Protein AF-A0A6N7ZWJ4-F1 (afdb_monomer)

Nearest PDB structures (foldseek):
  5n9x-assembly1_A  TM=3.462E-01  e=7.593E+00  Streptomyces sp.
  5fuj-assembly1_A  TM=1.464E-01  e=3.634E+00  Marasmius rotula
  8rnk-assembly1_A  TM=1.721E-01  e=7.174E+00  Marasmius wettsteinii

Sequence (258 aa):
MIEGYEGKVRSWLGDGFSIKSVDGAVLVASQPLGFSALAETGTSEEVAQAGAAALRAAGIDAPVSGFVVRDAGGVDMMFAALARTAASKMPLSPETIAKAMSAGEKRDNMRPGRKAVPQTTLTMIEACVTGAVGTEGAMLSGLRIPPHDLVSPTFFLPAILISAGNSWAMPVAASGGRGGFLTRLKKDPEAILGYRVTDIEAAAPLLLFVPIANALRNSFYHGECVLDPMVETFAWFLGANGLDEEEIDELDVRVSTS

Radius of gyration: 21.66 Å; Cα contacts (8 Å, |Δi|>4): 417; chains: 1; bounding box: 47×36×66 Å

pLDDT: mean 75.9, std 16.71, range [27.59, 96.12]

Secondary structure (DSSP, 8-state):
--HHHHHHHHHHH-TT-EEEEETTEEEEEETTTEEEEEESSS-HHHHHHHHHHHHHHTT----EEEEE--SHHHHHHHHHHHHHHHTTSPPPPHHHHHHHHHHHHHHHHTS-----S-HHHHHHHHHHHHHHH-TT-EEETTEEE-HHHHT-TTTTHHHHHHHHHHT---GGGGTT---SEEEEEEE-TTSTTSEEEEEEEESSTHHHHHHHHHHHHHTEETTEEB-HHHHHHHHHHHHHTT-SSS---EEEEEE---

Mean predicted aligned error: 16.28 Å

Structure (mmCIF, N/CA/C/O backbone):
data_AF-A0A6N7ZWJ4-F1
#
_entry.id   AF-A0A6N7ZWJ4-F1
#
loop_
_atom_site.group_PDB
_atom_site.id
_atom_site.type_symbol
_atom_site.label_atom_id
_atom_site.label_alt_id
_atom_site.label_comp_id
_atom_site.label_asym_id
_atom_site.label_entity_id
_atom_site.label_seq_id
_atom_site.pdbx_PDB_ins_code
_atom_site.Cartn_x
_atom_site.Cartn_y
_atom_site.Cartn_z
_atom_site.occupancy
_atom_site.B_iso_or_equiv
_atom_site.auth_seq_id
_atom_site.auth_comp_id
_atom_site.auth_asym_id
_atom_site.auth_atom_id
_atom_site.pdbx_PDB_model_num
ATOM 1 N N . MET A 1 1 ? -1.651 -2.171 10.805 1.00 47.22 1 MET A N 1
ATOM 2 C CA . MET A 1 1 ? -0.813 -2.193 12.034 1.00 47.22 1 MET A CA 1
ATOM 3 C C . MET A 1 1 ? -1.594 -2.336 13.355 1.00 47.22 1 MET A C 1
ATOM 5 O O . MET A 1 1 ? -0.954 -2.383 14.392 1.00 47.22 1 MET A O 1
ATOM 9 N N . ILE A 1 2 ? -2.934 -2.433 13.368 1.00 50.12 2 ILE A N 1
ATOM 10 C CA . ILE A 1 2 ? -3.712 -2.513 14.629 1.00 50.12 2 ILE A CA 1
ATOM 11 C C . ILE A 1 2 ? -4.136 -3.957 14.957 1.00 50.12 2 ILE A C 1
ATOM 13 O O . ILE A 1 2 ? -4.188 -4.312 16.130 1.00 50.12 2 ILE A O 1
ATOM 17 N N . GLU A 1 3 ? -4.327 -4.820 13.951 1.00 48.53 3 GLU A N 1
ATOM 18 C CA . GLU A 1 3 ? -4.802 -6.202 14.156 1.00 48.53 3 GLU A CA 1
ATOM 19 C C . GLU A 1 3 ? -3.837 -7.076 14.980 1.00 48.53 3 GLU A C 1
ATOM 21 O O . GLU A 1 3 ? -4.285 -7.843 15.827 1.00 48.53 3 GLU A O 1
ATOM 26 N N . GLY A 1 4 ? -2.517 -6.880 14.872 1.00 62.62 4 GLY A N 1
ATOM 27 C CA . GLY A 1 4 ? -1.550 -7.532 15.772 1.00 62.62 4 GLY A CA 1
ATOM 28 C C . GLY A 1 4 ? -1.454 -6.882 17.160 1.00 62.62 4 GLY A C 1
ATOM 29 O O . GLY A 1 4 ? -1.100 -7.533 18.144 1.00 62.62 4 GLY A O 1
ATOM 30 N N . TYR A 1 5 ? -1.786 -5.594 17.265 1.00 73.94 5 TYR A N 1
ATOM 31 C CA . TYR A 1 5 ? -1.722 -4.861 18.528 1.00 73.94 5 TYR A CA 1
ATOM 32 C C . TYR A 1 5 ? -2.898 -5.203 19.444 1.00 73.94 5 TYR A C 1
ATOM 34 O O . TYR A 1 5 ? -2.710 -5.316 20.651 1.00 73.94 5 TYR A O 1
ATOM 42 N N . GLU A 1 6 ? -4.083 -5.469 18.889 1.00 79.00 6 GLU A N 1
ATOM 43 C CA . GLU A 1 6 ? -5.222 -5.978 19.659 1.00 79.00 6 GLU A CA 1
ATOM 44 C C . GLU A 1 6 ? -4.884 -7.297 20.374 1.00 79.00 6 GLU A C 1
ATOM 46 O O . GLU A 1 6 ? -5.161 -7.436 21.568 1.00 79.00 6 GLU A O 1
ATOM 51 N N . GLY A 1 7 ? -4.223 -8.233 19.682 1.00 78.94 7 GLY A N 1
ATOM 52 C CA . GLY A 1 7 ? -3.768 -9.499 20.267 1.00 78.94 7 GLY A CA 1
ATOM 53 C C . GLY A 1 7 ? -2.754 -9.300 21.398 1.00 78.94 7 GLY A C 1
ATOM 54 O O . GLY A 1 7 ? -2.902 -9.883 22.474 1.00 78.94 7 GLY A O 1
ATOM 55 N N . LYS A 1 8 ? -1.771 -8.408 21.204 1.00 79.81 8 LYS A N 1
ATOM 56 C CA . LYS A 1 8 ? -0.801 -8.040 22.252 1.00 79.81 8 LYS A CA 1
ATOM 57 C C . LYS A 1 8 ? -1.494 -7.423 23.467 1.00 79.81 8 LYS A C 1
ATOM 59 O O . LYS A 1 8 ? -1.281 -7.881 24.586 1.00 79.81 8 LYS A O 1
ATOM 64 N N . VAL A 1 9 ? -2.366 -6.438 23.252 1.00 79.75 9 VAL A N 1
ATOM 65 C CA . VAL A 1 9 ? -3.129 -5.769 24.316 1.00 79.75 9 VAL A CA 1
ATOM 66 C C . VAL A 1 9 ? -3.996 -6.776 25.074 1.00 79.75 9 VAL A C 1
ATOM 68 O O . VAL A 1 9 ? -4.033 -6.743 26.302 1.00 79.75 9 VAL A O 1
ATOM 71 N N . ARG A 1 10 ? -4.627 -7.727 24.376 1.00 83.25 10 ARG A N 1
ATOM 72 C CA . ARG A 1 10 ? -5.388 -8.817 25.000 1.00 83.25 10 ARG A CA 1
ATOM 73 C C . ARG A 1 10 ? -4.510 -9.717 25.868 1.00 83.25 10 ARG A C 1
ATOM 75 O O . ARG A 1 10 ? -4.909 -10.040 26.982 1.00 83.25 10 ARG A O 1
ATOM 82 N N . SER A 1 11 ? -3.307 -10.059 25.402 1.00 80.50 11 SER A N 1
ATOM 83 C CA . SER A 1 11 ? -2.343 -10.846 26.187 1.00 80.50 11 SER A CA 1
ATOM 84 C C . SER A 1 11 ? -1.858 -10.122 27.449 1.00 80.50 11 SER A C 1
ATOM 86 O O . SER A 1 11 ? -1.562 -10.772 28.447 1.00 80.50 11 SER A O 1
ATOM 88 N N . TRP A 1 12 ? -1.808 -8.785 27.428 1.00 80.69 12 TRP A N 1
ATOM 89 C CA . TRP A 1 12 ? -1.377 -7.977 28.572 1.00 80.69 12 TRP A CA 1
ATOM 90 C C . TRP A 1 12 ? -2.489 -7.731 29.591 1.00 80.69 12 TRP A C 1
ATOM 92 O O . TRP A 1 12 ? -2.225 -7.725 30.789 1.00 80.69 12 TRP A O 1
ATOM 102 N N . LEU A 1 13 ? -3.720 -7.499 29.129 1.00 77.62 13 LEU A N 1
ATOM 103 C CA . LEU A 1 13 ? -4.845 -7.140 29.997 1.00 77.62 13 LEU A CA 1
ATOM 104 C C . LEU A 1 13 ? -5.516 -8.353 30.653 1.00 77.62 13 LEU A C 1
ATOM 106 O O . LEU A 1 13 ? -6.076 -8.214 31.739 1.00 77.62 13 LEU A O 1
ATOM 110 N N . GLY A 1 14 ? -5.459 -9.523 30.011 1.00 75.44 14 GLY A N 1
ATOM 111 C CA . GLY A 1 14 ? -6.121 -10.733 30.493 1.00 75.44 14 GLY A CA 1
ATOM 112 C C . GLY A 1 14 ? -7.653 -10.658 30.447 1.00 75.44 14 GLY A C 1
ATOM 113 O O . GLY A 1 14 ? -8.248 -9.833 29.747 1.00 75.44 14 GLY A O 1
ATOM 114 N N . ASP A 1 15 ? -8.300 -11.557 31.189 1.00 75.00 15 ASP A N 1
ATOM 115 C CA . ASP A 1 15 ? -9.758 -11.684 31.217 1.00 75.00 15 ASP A CA 1
ATOM 116 C C . ASP A 1 15 ? -10.437 -10.506 31.942 1.00 75.00 15 ASP A C 1
ATOM 118 O O . ASP A 1 15 ? -9.916 -9.948 32.907 1.00 75.00 15 ASP A O 1
ATOM 122 N N . GLY A 1 16 ? -11.644 -10.135 31.497 1.00 74.62 16 GLY A N 1
ATOM 123 C CA . GLY A 1 16 ? -12.439 -9.047 32.094 1.00 74.62 16 GLY A CA 1
ATOM 124 C C . GLY A 1 16 ? -12.380 -7.709 31.347 1.00 74.62 16 GLY A C 1
ATOM 125 O O . GLY A 1 16 ? -13.064 -6.758 31.737 1.00 74.62 16 GLY A O 1
ATOM 126 N N . PHE A 1 17 ? -11.628 -7.645 30.245 1.00 82.00 17 PHE A N 1
ATOM 127 C CA . PHE A 1 17 ? -11.581 -6.499 29.337 1.00 82.00 17 PHE A CA 1
ATOM 128 C C . PHE A 1 17 ? -12.259 -6.823 28.013 1.00 82.00 17 PHE A C 1
ATOM 130 O O . PHE A 1 17 ? -12.078 -7.887 27.428 1.00 82.00 17 PHE A O 1
ATOM 137 N N . SER A 1 18 ? -13.043 -5.870 27.526 1.00 83.12 18 SER A N 1
ATOM 138 C CA . SER A 1 18 ? -13.561 -5.875 26.164 1.00 83.12 18 SER A CA 1
ATOM 139 C C . SER A 1 18 ? -12.642 -5.001 25.319 1.00 83.12 18 SER A C 1
ATOM 141 O O . SER A 1 18 ? -12.471 -3.824 25.619 1.00 83.12 18 SER A O 1
ATOM 143 N N . ILE A 1 19 ? -12.016 -5.584 24.301 1.00 84.75 19 ILE A N 1
ATOM 144 C CA . ILE A 1 19 ? -10.958 -4.947 23.508 1.00 84.75 19 ILE A CA 1
ATOM 145 C C . ILE A 1 19 ? -11.384 -4.956 22.040 1.00 84.75 19 ILE A C 1
ATOM 147 O O . ILE A 1 19 ? -11.942 -5.955 21.583 1.00 84.75 19 ILE A O 1
ATOM 151 N N . LYS A 1 20 ? -11.191 -3.837 21.333 1.00 84.12 20 LYS A N 1
ATOM 152 C CA . LYS A 1 20 ? -11.518 -3.706 19.909 1.00 84.12 20 LYS A CA 1
ATOM 153 C C . LYS A 1 20 ? -10.652 -2.664 19.220 1.00 84.12 20 LYS A C 1
ATOM 155 O O . LYS A 1 20 ? -10.513 -1.547 19.707 1.00 84.12 20 LYS A O 1
ATOM 160 N N . SER A 1 21 ? -10.147 -2.996 18.046 1.00 80.25 21 SER A N 1
ATOM 161 C CA . SER A 1 21 ? -9.473 -2.057 17.148 1.00 80.25 21 SER A CA 1
ATOM 162 C C . SER A 1 21 ? -10.406 -0.933 16.656 1.00 80.25 21 SER A C 1
ATOM 164 O O . SER A 1 21 ? -11.518 -1.198 16.208 1.00 80.25 21 SER A O 1
ATOM 166 N N . VAL A 1 22 ? -9.965 0.329 16.739 1.00 73.12 22 VAL A N 1
ATOM 167 C CA . VAL A 1 22 ? -10.672 1.528 16.244 1.00 73.12 22 VAL A CA 1
ATOM 168 C C . VAL A 1 22 ? -9.691 2.558 15.664 1.00 73.12 22 VAL A C 1
ATOM 170 O O . VAL A 1 22 ? -8.863 3.092 16.389 1.00 73.12 22 VAL A O 1
ATOM 173 N N . ASP A 1 23 ? -9.787 2.863 14.363 1.00 66.19 23 ASP A N 1
ATOM 174 C CA . ASP A 1 23 ? -9.133 4.000 13.670 1.00 66.19 23 ASP A CA 1
ATOM 175 C C . ASP A 1 23 ? -7.761 4.453 14.246 1.00 66.19 23 ASP A C 1
ATOM 177 O O . ASP A 1 23 ? -7.604 5.570 14.736 1.00 66.19 23 ASP A O 1
ATOM 181 N N . GLY A 1 24 ? -6.743 3.592 14.187 1.00 67.75 24 GLY A N 1
ATOM 182 C CA . GLY A 1 24 ? -5.380 3.902 14.664 1.00 67.75 24 GLY A CA 1
ATOM 183 C C . GLY A 1 24 ? -5.090 3.536 16.125 1.00 67.75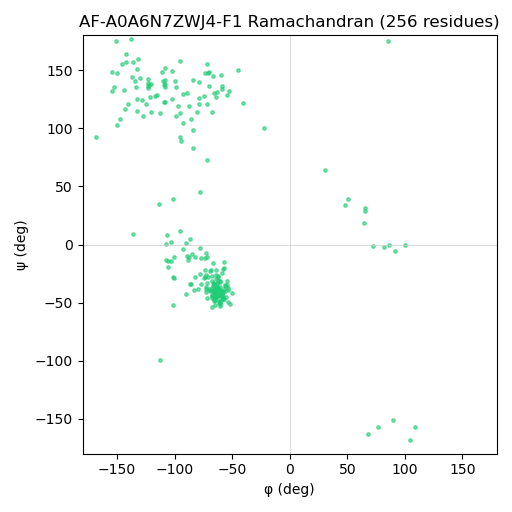 24 GLY A C 1
ATOM 184 O O . GLY A 1 24 ? -3.946 3.651 16.555 1.00 67.75 24 GLY A O 1
ATOM 185 N N . ALA A 1 25 ? -6.095 3.078 16.868 1.00 81.31 25 ALA A N 1
ATOM 186 C CA . ALA A 1 25 ? -6.022 2.728 18.279 1.00 81.31 25 ALA A CA 1
ATOM 187 C C . ALA A 1 25 ? -6.788 1.426 18.583 1.00 81.31 25 ALA A C 1
ATOM 189 O O . ALA A 1 25 ? -7.429 0.829 17.723 1.00 81.31 25 ALA A O 1
ATOM 190 N N . VAL A 1 26 ? -6.731 0.987 19.833 1.00 82.88 26 VAL A N 1
ATOM 191 C CA . VAL A 1 26 ? -7.478 -0.127 20.408 1.00 82.88 26 VAL A CA 1
ATOM 192 C C . VAL A 1 26 ? -8.312 0.433 21.551 1.00 82.88 26 VAL A C 1
ATOM 194 O O . VAL A 1 26 ? -7.777 0.918 22.546 1.00 82.88 26 VAL A O 1
ATOM 197 N N . LEU A 1 27 ? -9.630 0.394 21.398 1.00 85.94 27 LEU A N 1
ATOM 198 C CA . LEU A 1 27 ? -10.580 0.715 22.448 1.00 85.94 27 LEU A CA 1
ATOM 199 C C . LEU A 1 27 ? -10.618 -0.440 23.449 1.00 85.94 27 LEU A C 1
ATOM 201 O O . LEU A 1 27 ? -10.837 -1.594 23.089 1.00 85.94 27 LEU A O 1
ATOM 205 N N . VAL A 1 28 ? -10.441 -0.103 24.716 1.00 85.44 28 VAL A N 1
ATOM 206 C CA . VAL A 1 28 ? -10.534 -1.001 25.856 1.00 85.44 28 VAL A CA 1
ATOM 207 C C . VAL A 1 28 ? -11.680 -0.529 26.733 1.00 85.44 28 VAL A C 1
ATOM 209 O O . VAL A 1 28 ? -11.750 0.637 27.124 1.00 85.44 28 VAL A O 1
ATOM 212 N N . ALA A 1 29 ? -12.580 -1.444 27.057 1.00 84.50 29 ALA A N 1
ATOM 213 C CA . ALA A 1 29 ? -13.695 -1.216 27.951 1.00 84.50 29 ALA A CA 1
ATOM 214 C C . ALA A 1 29 ? -13.650 -2.213 29.107 1.00 84.50 29 ALA A C 1
ATOM 216 O O . ALA A 1 29 ? -13.388 -3.404 28.931 1.00 84.50 29 ALA A O 1
ATOM 217 N N . SER A 1 30 ? -13.942 -1.718 30.302 1.00 82.00 30 SER A N 1
ATOM 218 C CA . SER A 1 30 ? -14.025 -2.517 31.517 1.00 82.00 30 SER A CA 1
ATOM 219 C C . SER A 1 30 ? -15.143 -1.967 32.390 1.00 82.00 30 SER A C 1
ATOM 221 O O . SER A 1 30 ? -15.224 -0.758 32.605 1.00 82.00 30 SER A O 1
ATOM 223 N N . GLN A 1 31 ? -16.010 -2.843 32.903 1.00 78.00 31 GLN A N 1
ATOM 224 C CA . GLN A 1 31 ? -17.112 -2.444 33.788 1.00 78.00 31 GLN A CA 1
ATOM 225 C C . GLN A 1 31 ? -16.649 -1.585 34.973 1.00 78.00 31 GLN A C 1
ATOM 227 O O . GLN A 1 31 ? -17.215 -0.505 35.161 1.00 78.00 31 GLN A O 1
ATOM 232 N N . PRO A 1 32 ? -15.624 -2.001 35.746 1.00 74.94 32 PRO A N 1
ATOM 233 C CA . PRO A 1 32 ? -15.138 -1.202 36.864 1.00 74.94 32 PRO A CA 1
ATOM 234 C C . PRO A 1 32 ? -14.328 0.024 36.441 1.00 74.94 32 PRO A C 1
ATOM 236 O O . PRO A 1 32 ? -14.303 0.986 37.197 1.00 74.94 32 PRO A O 1
ATOM 239 N N . LEU A 1 33 ? -13.648 0.006 35.286 1.00 74.31 33 LEU A N 1
ATOM 240 C CA . LEU A 1 33 ? -12.625 1.014 34.963 1.00 74.31 33 LEU A CA 1
ATOM 241 C C . LEU A 1 33 ? -13.032 2.045 33.902 1.00 74.31 33 LEU A C 1
ATOM 243 O O . LEU A 1 33 ? -12.376 3.078 33.776 1.00 74.31 33 LEU A O 1
ATOM 247 N N . GLY A 1 34 ? -14.120 1.817 33.168 1.00 81.31 34 GLY A N 1
ATOM 248 C CA . GLY A 1 34 ? -14.573 2.726 32.119 1.00 81.31 34 GLY A CA 1
ATOM 249 C C . GLY A 1 34 ? -13.979 2.406 30.744 1.00 81.31 34 GLY A C 1
ATOM 250 O O . GLY A 1 34 ? -13.689 1.250 30.431 1.00 81.31 34 GLY A O 1
ATOM 251 N N . PHE A 1 35 ? -13.825 3.443 29.916 1.00 82.06 35 PHE A N 1
ATOM 252 C CA . PHE A 1 35 ? -13.284 3.347 28.559 1.00 82.06 35 PHE A CA 1
ATOM 253 C C . PHE A 1 35 ? -11.878 3.946 28.461 1.00 82.06 35 PHE A C 1
ATOM 255 O O . PHE A 1 35 ? -11.583 4.997 29.034 1.00 82.06 35 PHE A O 1
ATOM 262 N N . SER A 1 36 ? -11.014 3.310 27.681 1.00 84.31 36 SER A N 1
ATOM 263 C CA . SER A 1 36 ? -9.701 3.827 27.295 1.00 84.31 36 SER A CA 1
ATOM 264 C C . SER A 1 36 ? -9.375 3.477 25.858 1.00 84.31 36 SER A C 1
ATOM 266 O O . SER A 1 36 ? -9.925 2.533 25.308 1.00 84.31 36 SER A O 1
ATOM 268 N N . ALA A 1 37 ? -8.482 4.244 25.254 1.00 82.50 37 ALA A N 1
ATOM 269 C CA . ALA A 1 37 ? -7.934 3.967 23.941 1.00 82.50 37 ALA A CA 1
ATOM 270 C C . ALA A 1 37 ? -6.416 3.813 24.051 1.00 82.50 37 ALA A C 1
ATOM 272 O O . ALA A 1 37 ? -5.756 4.568 24.766 1.00 82.50 37 ALA A O 1
ATOM 273 N N . LEU A 1 38 ? -5.875 2.828 23.344 1.00 83.50 38 LEU A N 1
ATOM 274 C CA . LEU A 1 38 ? -4.463 2.466 23.345 1.00 83.50 38 LEU A CA 1
ATOM 275 C C . LEU A 1 38 ? -3.899 2.524 21.930 1.00 83.50 38 LEU A C 1
ATOM 277 O O . LEU A 1 38 ? -4.568 2.099 20.998 1.00 83.50 38 LEU A O 1
ATOM 281 N N . ALA A 1 39 ? -2.664 2.970 21.750 1.00 79.81 39 ALA A N 1
ATOM 282 C CA . ALA A 1 39 ? -1.956 2.829 20.476 1.00 79.81 39 ALA A CA 1
ATOM 283 C C . ALA A 1 39 ? -0.454 2.611 20.697 1.00 79.81 39 ALA A C 1
ATOM 285 O O . ALA A 1 39 ? 0.096 3.047 21.705 1.00 79.81 39 ALA A O 1
ATOM 286 N N . GLU A 1 40 ? 0.241 1.990 19.742 1.00 73.06 40 GLU A N 1
ATOM 287 C CA . GLU A 1 40 ? 1.712 1.876 19.794 1.00 73.06 40 GLU A CA 1
ATOM 288 C C . GLU A 1 40 ? 2.410 3.221 19.499 1.00 73.06 40 GLU A C 1
ATOM 290 O O . GLU A 1 40 ? 3.536 3.473 19.945 1.00 73.06 40 GLU A O 1
ATOM 295 N N . THR A 1 41 ? 1.746 4.105 18.744 1.00 72.81 41 THR A N 1
ATOM 296 C CA . THR A 1 41 ? 2.299 5.370 18.236 1.00 72.81 41 THR A CA 1
ATOM 297 C C . THR A 1 41 ? 1.256 6.495 18.256 1.00 72.81 41 THR A C 1
ATOM 299 O O . THR A 1 41 ? 0.063 6.237 18.390 1.00 72.81 41 THR A O 1
ATOM 302 N N . GLY A 1 42 ? 1.708 7.749 18.129 1.00 78.06 42 GLY A N 1
ATOM 303 C CA . GLY A 1 42 ? 0.863 8.949 18.198 1.00 78.06 42 GLY A CA 1
ATOM 304 C C . GLY A 1 42 ? 1.007 9.699 19.521 1.00 78.06 42 GLY A C 1
ATOM 305 O O . GLY A 1 42 ? 1.929 9.439 20.297 1.00 78.06 42 GLY A O 1
ATOM 306 N N . THR A 1 43 ? 0.113 10.652 19.769 1.00 78.44 43 THR A N 1
ATOM 307 C CA . THR A 1 43 ? -0.004 11.346 21.059 1.00 78.44 43 THR A CA 1
ATOM 308 C C . THR A 1 43 ? -1.185 10.807 21.864 1.00 78.44 43 THR A C 1
ATOM 310 O O . THR A 1 43 ? -2.205 10.413 21.302 1.00 78.44 43 THR A O 1
ATOM 313 N N . SER A 1 44 ? -1.092 10.832 23.197 1.00 76.62 44 SER A N 1
ATOM 314 C CA . SER A 1 44 ? -2.199 10.425 24.078 1.00 76.62 44 SER A CA 1
ATOM 315 C C . SER A 1 44 ? -3.505 11.170 23.782 1.00 76.62 44 SER A C 1
ATOM 317 O O . SER A 1 44 ? -4.584 10.609 23.947 1.00 76.62 44 SER A O 1
ATOM 319 N N . GLU A 1 45 ? -3.422 12.418 23.318 1.00 76.81 45 GLU A N 1
ATOM 320 C CA . GLU A 1 45 ? -4.591 13.209 22.939 1.00 76.81 45 GLU A CA 1
ATOM 321 C C . GLU A 1 45 ? -5.235 12.713 21.639 1.00 76.81 45 GLU A C 1
ATOM 323 O O . GLU A 1 45 ? -6.445 12.504 21.609 1.00 76.81 45 GLU A O 1
ATOM 328 N N . GLU A 1 46 ? -4.451 12.444 20.591 1.00 75.44 46 GLU A N 1
ATOM 329 C CA . GLU A 1 46 ? -4.961 11.863 19.338 1.00 75.44 46 GLU A CA 1
ATOM 330 C C . GLU A 1 46 ? -5.608 10.493 19.582 1.00 75.44 46 GLU A C 1
ATOM 332 O O . GLU A 1 46 ? -6.694 10.212 19.074 1.00 75.44 46 GLU A O 1
ATOM 337 N N . VAL A 1 47 ? -4.982 9.663 20.423 1.00 79.75 47 VAL A N 1
ATOM 338 C CA . VAL A 1 47 ? -5.510 8.346 20.806 1.00 79.75 47 VAL A CA 1
ATOM 339 C C . VAL A 1 47 ? -6.826 8.492 21.578 1.00 79.75 47 VAL A C 1
ATOM 341 O O . VAL A 1 47 ? -7.795 7.780 21.304 1.00 79.75 47 VAL A O 1
ATOM 344 N N . ALA A 1 48 ? -6.906 9.454 22.504 1.00 78.69 48 ALA A N 1
ATOM 345 C CA . ALA A 1 48 ? -8.132 9.749 23.243 1.00 78.69 48 ALA A CA 1
ATOM 346 C C . ALA A 1 48 ? -9.251 10.232 22.311 1.00 78.69 48 ALA A C 1
ATOM 348 O O . ALA A 1 48 ? -10.396 9.800 22.440 1.00 78.69 48 ALA A O 1
ATOM 349 N N . GLN A 1 49 ? -8.924 11.106 21.356 1.00 80.50 49 GLN A N 1
ATOM 350 C CA . GLN A 1 49 ? -9.873 11.626 20.375 1.00 80.50 49 GLN A CA 1
ATOM 351 C C . GLN A 1 49 ? -10.404 10.518 19.458 1.00 80.50 49 GLN A C 1
ATOM 353 O O . GLN A 1 49 ? -11.610 10.484 19.206 1.00 80.50 49 GLN A O 1
ATOM 358 N N . ALA A 1 50 ? -9.551 9.590 19.014 1.00 76.38 50 ALA A N 1
ATOM 359 C CA . ALA A 1 50 ? -9.958 8.437 18.211 1.00 76.38 50 ALA A CA 1
ATOM 360 C C . ALA A 1 50 ? -10.950 7.539 18.971 1.00 76.38 50 ALA A C 1
ATOM 362 O O . ALA A 1 50 ? -12.037 7.239 18.467 1.00 76.38 50 ALA A O 1
ATOM 363 N N . GLY A 1 51 ? -10.640 7.193 20.224 1.00 78.88 51 GLY A N 1
ATOM 364 C CA . GLY A 1 51 ? -11.544 6.406 21.065 1.00 78.88 51 GLY A CA 1
ATOM 365 C C . GLY A 1 51 ? -12.851 7.134 21.396 1.00 78.88 51 GLY A C 1
ATOM 366 O O . GLY A 1 51 ? -13.930 6.548 21.310 1.00 78.88 51 GLY A O 1
ATOM 367 N N . ALA A 1 52 ? -12.792 8.432 21.706 1.00 81.44 52 ALA A N 1
ATOM 368 C CA . ALA A 1 52 ? -13.985 9.242 21.954 1.00 81.44 52 ALA A CA 1
ATOM 369 C C . ALA A 1 52 ? -14.867 9.362 20.702 1.00 81.44 52 ALA A C 1
ATOM 371 O O . ALA A 1 52 ? -16.093 9.322 20.800 1.00 81.44 52 ALA A O 1
ATOM 372 N N . ALA A 1 53 ? -14.267 9.478 19.515 1.00 79.44 53 ALA A N 1
ATOM 373 C CA . ALA A 1 53 ? -15.001 9.481 18.255 1.00 79.44 53 ALA A CA 1
ATOM 374 C C . ALA A 1 53 ? -15.718 8.144 18.008 1.00 79.44 53 ALA A C 1
ATOM 376 O O . ALA A 1 53 ? -16.865 8.153 17.556 1.00 79.44 53 ALA A O 1
ATOM 377 N N . ALA A 1 54 ? -15.088 7.015 18.350 1.00 75.94 54 ALA A N 1
ATOM 378 C CA . ALA A 1 54 ? -15.710 5.695 18.260 1.00 75.94 54 ALA A CA 1
ATOM 379 C C . ALA A 1 54 ? -16.917 5.560 19.207 1.00 75.94 54 ALA A C 1
ATOM 381 O O . ALA A 1 54 ? -17.989 5.127 18.784 1.00 75.94 54 ALA A O 1
ATOM 382 N N . LEU A 1 55 ? -16.793 6.014 20.460 1.00 77.56 55 LEU A N 1
ATOM 383 C CA . LEU A 1 55 ? -17.913 6.008 21.409 1.00 77.56 55 LEU A CA 1
ATOM 384 C C . LEU A 1 55 ? -19.050 6.942 20.986 1.00 77.56 55 LEU A C 1
ATOM 386 O O . LEU A 1 55 ? -20.216 6.547 21.023 1.00 77.56 55 LEU A O 1
ATOM 390 N N . ARG A 1 56 ? -18.743 8.150 20.502 1.00 81.00 56 ARG A N 1
ATOM 391 C CA . ARG A 1 56 ? -19.776 9.069 19.997 1.00 81.00 56 ARG A CA 1
ATOM 392 C C . ARG A 1 56 ? -20.520 8.490 18.799 1.00 81.00 56 ARG A C 1
ATOM 394 O O . ARG A 1 56 ? -21.734 8.650 18.718 1.00 81.00 56 ARG A O 1
ATOM 401 N N . ALA A 1 57 ? -19.830 7.775 17.908 1.00 70.38 57 ALA A N 1
ATOM 402 C CA . ALA A 1 57 ? -20.472 7.053 16.809 1.00 70.38 57 ALA A CA 1
ATOM 403 C C . ALA A 1 57 ? -21.428 5.949 17.310 1.00 70.38 57 ALA A C 1
ATOM 405 O O . ALA A 1 57 ? -22.433 5.665 16.662 1.00 70.38 57 ALA A O 1
ATOM 406 N N . ALA A 1 58 ? -21.173 5.390 18.497 1.00 70.69 58 ALA A N 1
ATOM 407 C CA . ALA A 1 58 ? -22.069 4.473 19.206 1.00 70.69 58 ALA A CA 1
ATOM 408 C C . ALA A 1 58 ? -23.247 5.170 19.919 1.00 70.69 58 ALA A C 1
ATOM 410 O O . ALA A 1 58 ? -24.078 4.507 20.548 1.00 70.69 58 ALA A O 1
ATOM 411 N N . GLY A 1 59 ? -23.315 6.504 19.884 1.00 76.12 59 GLY A N 1
ATOM 412 C CA . GLY A 1 59 ? -24.232 7.288 20.711 1.00 76.12 59 GLY A CA 1
ATOM 413 C C . GLY A 1 59 ? -23.914 7.179 22.204 1.00 76.12 59 GLY A C 1
ATOM 414 O O . GLY A 1 59 ? -24.833 7.179 23.023 1.00 76.12 59 GLY A O 1
ATOM 415 N N . ILE A 1 60 ? -22.636 7.006 22.550 1.00 78.44 60 ILE A N 1
ATOM 416 C CA . ILE A 1 60 ? -22.129 6.962 23.921 1.00 78.44 60 ILE A CA 1
ATOM 417 C C . ILE A 1 60 ? -21.269 8.207 24.127 1.00 78.44 60 ILE A C 1
ATOM 419 O O . ILE A 1 60 ? -20.206 8.346 23.525 1.00 78.44 60 ILE A O 1
ATOM 423 N N . ASP A 1 61 ? -21.728 9.114 24.984 1.00 79.06 61 ASP A N 1
ATOM 424 C CA . ASP A 1 61 ? -20.930 10.257 25.420 1.00 79.06 61 ASP A CA 1
ATOM 425 C C . ASP A 1 61 ? -20.237 9.896 26.732 1.00 79.06 61 ASP A C 1
ATOM 427 O O . ASP A 1 61 ? -20.794 10.032 27.821 1.00 79.06 61 ASP A O 1
ATOM 431 N N . ALA A 1 62 ? -19.042 9.321 26.609 1.00 74.38 62 ALA A N 1
ATOM 432 C CA . ALA A 1 62 ? -18.232 8.928 27.747 1.00 74.38 62 ALA A CA 1
ATOM 433 C C . ALA A 1 62 ? -16.799 9.453 27.590 1.00 74.38 62 ALA A C 1
ATOM 435 O O . ALA A 1 62 ? -16.257 9.471 26.482 1.00 74.38 62 ALA A O 1
ATOM 436 N N . PRO A 1 63 ? -16.163 9.872 28.696 1.00 76.12 63 PRO A N 1
ATOM 437 C CA . PRO A 1 63 ? -14.772 10.290 28.676 1.00 76.12 63 PRO A CA 1
ATOM 438 C C . PRO A 1 63 ? -13.874 9.096 28.347 1.00 76.12 63 PRO A C 1
ATOM 440 O O . PRO A 1 63 ? -13.981 8.046 28.982 1.00 76.12 63 PRO A O 1
ATOM 443 N N . VAL A 1 64 ? -12.972 9.291 27.387 1.00 80.00 64 VAL A N 1
ATOM 444 C CA . VAL A 1 64 ? -11.969 8.304 26.982 1.00 80.00 64 VAL A CA 1
ATOM 445 C C . VAL A 1 64 ? -10.590 8.846 27.302 1.00 80.00 64 VAL A C 1
ATOM 447 O O . VAL A 1 64 ? -10.251 9.964 26.916 1.00 80.00 64 VAL A O 1
ATOM 450 N N . SER A 1 65 ? -9.793 8.048 28.001 1.00 81.44 65 SER A N 1
ATOM 451 C CA . SER A 1 65 ? -8.376 8.329 28.209 1.00 81.44 65 SER A CA 1
ATOM 452 C C . SER A 1 65 ? -7.560 7.644 27.119 1.00 81.44 65 SER A C 1
ATOM 454 O O . SER A 1 65 ? -7.755 6.460 26.855 1.00 81.44 65 SER A O 1
ATOM 456 N N . GLY A 1 66 ? -6.673 8.391 26.471 1.00 80.62 66 GLY A N 1
ATOM 457 C CA . GLY A 1 66 ? -5.771 7.864 25.455 1.00 80.62 66 GLY A CA 1
ATOM 458 C C . GLY A 1 66 ? -4.392 7.599 26.035 1.00 80.62 66 GLY A C 1
ATOM 459 O O . GLY A 1 66 ? -3.854 8.431 26.769 1.00 80.62 66 GLY A O 1
ATOM 460 N N . PHE A 1 67 ? -3.814 6.454 25.698 1.00 80.75 67 PHE A N 1
ATOM 461 C CA . PHE A 1 67 ? -2.474 6.079 26.121 1.00 80.75 67 PHE A CA 1
ATOM 462 C C . PHE A 1 67 ? -1.688 5.512 24.951 1.00 80.75 67 PHE A C 1
ATOM 464 O O . PHE A 1 67 ? -2.199 4.743 24.139 1.00 80.75 67 PHE A O 1
ATOM 471 N N . VAL A 1 68 ? -0.413 5.873 24.900 1.00 80.81 68 VAL A N 1
ATOM 472 C CA . VAL A 1 68 ? 0.533 5.282 23.962 1.00 80.81 68 VAL A CA 1
ATOM 473 C C . VAL A 1 68 ? 1.312 4.220 24.723 1.00 80.81 68 VAL A C 1
ATOM 475 O O . VAL A 1 68 ? 2.069 4.550 25.635 1.00 80.81 68 VAL A O 1
ATOM 478 N N . VAL A 1 69 ? 1.088 2.951 24.396 1.00 78.00 69 VAL A N 1
ATOM 479 C CA . VAL A 1 69 ? 1.621 1.808 25.145 1.00 78.00 69 VAL A CA 1
ATOM 480 C C . VAL A 1 69 ? 2.406 0.908 24.202 1.00 78.00 69 VAL A C 1
ATOM 482 O O . VAL A 1 69 ? 1.872 0.416 23.211 1.00 78.00 69 VAL A O 1
ATOM 485 N N . ARG A 1 70 ? 3.689 0.703 24.503 1.00 73.38 70 ARG A N 1
ATOM 486 C CA . ARG A 1 70 ? 4.619 -0.059 23.649 1.00 73.38 70 ARG A CA 1
ATOM 487 C C . ARG A 1 70 ? 4.956 -1.443 24.200 1.00 73.38 70 ARG A C 1
ATOM 489 O O . ARG A 1 70 ? 5.407 -2.298 23.449 1.00 73.38 70 ARG A O 1
ATOM 496 N N . ASP A 1 71 ? 4.730 -1.654 25.491 1.00 75.12 71 ASP A N 1
ATOM 497 C CA . ASP A 1 71 ? 5.034 -2.883 26.214 1.00 75.12 71 ASP A CA 1
ATOM 498 C C . ASP A 1 71 ? 4.066 -3.080 27.394 1.00 75.12 71 ASP A C 1
ATOM 500 O O . ASP A 1 71 ? 3.244 -2.212 27.701 1.00 75.12 71 ASP A O 1
ATOM 504 N N . ALA A 1 72 ? 4.188 -4.223 28.075 1.00 67.94 72 ALA A N 1
ATOM 505 C CA . ALA A 1 72 ? 3.378 -4.558 29.244 1.00 67.94 72 ALA A CA 1
ATOM 506 C C . ALA A 1 72 ? 3.553 -3.562 30.412 1.00 67.94 72 ALA A C 1
ATOM 508 O O . ALA A 1 72 ? 2.593 -3.287 31.124 1.00 67.94 72 ALA A O 1
ATOM 509 N N . GLY A 1 73 ? 4.734 -2.953 30.580 1.00 70.25 73 GLY A N 1
ATOM 510 C CA . GLY A 1 73 ? 4.971 -1.967 31.643 1.00 70.25 73 GLY A CA 1
ATOM 511 C C . GLY A 1 73 ? 4.182 -0.668 31.440 1.00 70.25 73 GLY A C 1
ATOM 512 O O . GLY A 1 73 ? 3.737 -0.037 32.401 1.00 70.25 73 GLY A O 1
ATOM 513 N N . GLY A 1 74 ? 3.933 -0.282 30.186 1.00 68.69 74 GLY A N 1
ATOM 514 C CA . GLY A 1 74 ? 3.037 0.828 29.858 1.00 68.69 74 GLY A CA 1
ATOM 515 C C . GLY A 1 74 ? 1.561 0.546 30.182 1.00 68.69 74 GLY A C 1
ATOM 516 O O . GLY A 1 74 ? 0.817 1.479 30.496 1.00 68.69 74 GLY A O 1
ATOM 517 N N . VAL A 1 75 ? 1.144 -0.726 30.172 1.00 67.50 75 VAL A N 1
ATOM 518 C CA . VAL A 1 75 ? -0.219 -1.153 30.541 1.00 67.50 75 VAL A CA 1
ATOM 519 C C . VAL A 1 75 ? -0.468 -0.964 32.040 1.00 67.50 75 VAL A C 1
ATOM 521 O O . VAL A 1 75 ? -1.525 -0.466 32.427 1.00 67.50 75 VAL A O 1
ATOM 524 N N . ASP A 1 76 ? 0.518 -1.251 32.891 1.00 67.19 76 ASP A N 1
ATOM 525 C CA . ASP A 1 76 ? 0.405 -1.049 34.344 1.00 67.19 76 ASP A CA 1
ATOM 526 C C . ASP A 1 76 ? 0.209 0.432 34.711 1.00 67.19 76 ASP A C 1
ATOM 528 O O . ASP A 1 76 ? -0.594 0.787 35.583 1.00 67.19 76 ASP A O 1
ATOM 532 N N . MET A 1 77 ? 0.891 1.336 33.999 1.00 67.06 77 MET A N 1
ATOM 533 C CA . MET A 1 77 ? 0.703 2.780 34.177 1.00 67.06 77 MET A CA 1
ATOM 534 C C . MET A 1 77 ? -0.683 3.248 33.720 1.00 67.06 77 MET A C 1
ATOM 536 O O . MET A 1 77 ? -1.288 4.102 34.382 1.00 67.06 77 MET A O 1
ATOM 540 N N . MET A 1 78 ? -1.206 2.673 32.631 1.00 73.31 78 MET A N 1
ATOM 541 C CA . MET A 1 78 ? -2.591 2.889 32.208 1.00 73.31 78 MET A CA 1
ATOM 542 C C . MET A 1 78 ? -3.556 2.433 33.306 1.00 73.31 78 MET A C 1
ATOM 544 O O . MET A 1 78 ? -4.449 3.195 33.673 1.00 73.31 78 MET A O 1
ATOM 548 N N . PHE A 1 79 ? -3.365 1.240 33.875 1.00 68.50 79 PHE A N 1
ATOM 549 C CA . PHE A 1 79 ? -4.209 0.722 34.951 1.00 68.50 79 PHE A CA 1
ATOM 550 C C . PHE A 1 79 ? -4.251 1.644 36.160 1.00 68.50 79 PHE A C 1
ATOM 552 O O . PHE A 1 79 ? -5.333 1.969 36.650 1.00 68.50 79 PHE A O 1
ATOM 559 N N . ALA A 1 80 ? -3.093 2.127 36.608 1.00 66.88 80 ALA A N 1
ATOM 560 C CA . ALA A 1 80 ? -3.026 3.071 37.715 1.00 66.88 80 ALA A CA 1
ATOM 561 C C . ALA A 1 80 ? -3.778 4.380 37.402 1.00 66.88 80 ALA A C 1
ATOM 563 O O . ALA A 1 80 ? -4.422 4.956 38.281 1.00 66.88 80 ALA A O 1
ATOM 564 N N . ALA A 1 81 ? -3.732 4.860 36.156 1.00 65.69 81 ALA A N 1
ATOM 565 C CA . ALA A 1 81 ? -4.462 6.052 35.725 1.00 65.69 81 ALA A CA 1
ATOM 566 C C . ALA A 1 81 ? -5.979 5.815 35.595 1.00 65.69 81 ALA A C 1
ATOM 568 O O . ALA A 1 81 ? -6.778 6.653 36.026 1.00 65.69 81 ALA A O 1
ATOM 569 N N . LEU A 1 82 ? -6.377 4.660 35.067 1.00 66.00 82 LEU A N 1
ATOM 570 C CA . LEU A 1 82 ? -7.768 4.239 34.950 1.00 66.00 82 LEU A CA 1
ATOM 571 C C . LEU A 1 82 ? -8.408 4.030 36.319 1.00 66.00 82 LEU A C 1
ATOM 573 O O . LEU A 1 82 ? -9.467 4.590 36.575 1.00 66.00 82 LEU A O 1
ATOM 577 N N . ALA A 1 83 ? -7.740 3.321 37.231 1.00 65.62 83 ALA A N 1
ATOM 578 C CA . ALA A 1 83 ? -8.222 3.081 38.589 1.00 65.62 83 ALA A CA 1
ATOM 579 C C . ALA A 1 83 ? -8.446 4.391 39.364 1.00 65.62 83 ALA A C 1
ATOM 581 O O . ALA A 1 83 ? -9.464 4.547 40.040 1.00 65.62 83 ALA A O 1
ATOM 582 N N . ARG A 1 84 ? 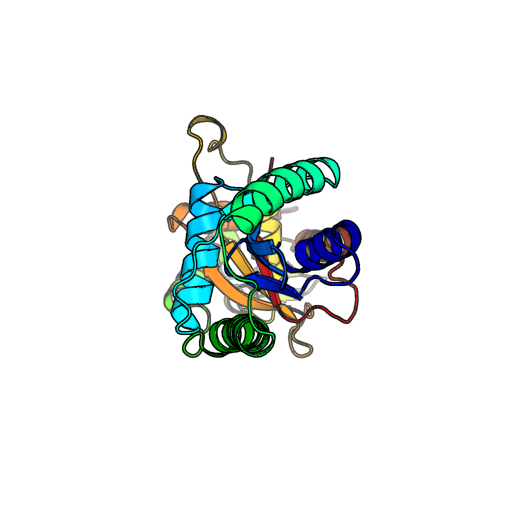-7.550 5.378 39.203 1.00 64.38 84 ARG A N 1
ATOM 583 C CA . ARG A 1 84 ? -7.726 6.724 39.780 1.00 64.38 84 ARG A CA 1
ATOM 584 C C . ARG A 1 84 ? -8.954 7.447 39.224 1.00 64.38 84 ARG A C 1
ATOM 586 O O . ARG A 1 84 ? -9.626 8.163 39.957 1.00 64.38 84 ARG A O 1
ATOM 593 N N . THR A 1 85 ? -9.254 7.253 37.944 1.00 58.47 85 THR A N 1
ATOM 594 C CA . THR A 1 85 ? -10.389 7.901 37.271 1.00 58.47 85 THR A CA 1
ATOM 595 C C . THR A 1 85 ? -11.711 7.192 37.593 1.00 58.47 85 THR A C 1
ATOM 597 O O . THR A 1 85 ? -12.736 7.840 37.805 1.00 58.47 85 THR A O 1
ATOM 600 N N . ALA A 1 86 ? -11.680 5.865 37.681 1.00 60.66 86 ALA A N 1
ATOM 601 C CA . ALA A 1 86 ? -12.803 4.993 38.000 1.00 60.66 86 ALA A CA 1
ATOM 602 C C . ALA A 1 86 ? -13.321 5.176 39.429 1.00 60.66 86 ALA A C 1
ATOM 604 O O . ALA A 1 86 ? -14.527 5.158 39.645 1.00 60.66 86 ALA A O 1
ATOM 605 N N . ALA A 1 87 ? -12.433 5.472 40.385 1.00 56.88 87 ALA A N 1
ATOM 606 C CA . ALA A 1 87 ? -12.804 5.768 41.772 1.00 56.88 87 ALA A CA 1
ATOM 607 C C . ALA A 1 87 ? -13.789 6.951 41.918 1.00 56.88 87 ALA A C 1
ATOM 609 O O . ALA A 1 87 ? -14.390 7.128 42.973 1.00 56.88 87 ALA A O 1
ATOM 610 N N . SER A 1 88 ? -13.964 7.755 40.862 1.00 55.34 88 SER A N 1
ATOM 611 C CA . SER A 1 88 ? -14.854 8.921 40.825 1.00 55.34 88 SER A CA 1
ATOM 612 C C . SER A 1 88 ? -16.131 8.730 39.991 1.00 55.34 88 SER A C 1
ATOM 614 O O . SER A 1 88 ? -16.920 9.668 39.877 1.00 55.34 88 SER A O 1
ATOM 616 N N . LYS A 1 89 ? -16.352 7.554 39.379 1.00 59.88 89 LYS A N 1
ATOM 617 C CA . LYS A 1 89 ? -17.431 7.327 38.397 1.00 59.88 89 LYS A CA 1
ATOM 618 C C . LYS A 1 89 ? -18.218 6.048 38.681 1.00 59.88 89 LYS A C 1
ATOM 620 O O . LYS A 1 89 ? -17.692 5.086 39.228 1.00 59.88 89 LYS A O 1
ATOM 625 N N . MET A 1 90 ? -19.496 6.041 38.294 1.00 58.50 90 MET A N 1
ATOM 626 C CA . MET A 1 90 ? -20.329 4.836 38.353 1.00 58.50 90 MET A CA 1
ATOM 627 C C . MET A 1 90 ? -19.825 3.768 37.361 1.00 58.50 90 MET A C 1
ATOM 629 O O . MET A 1 90 ? -19.380 4.139 36.271 1.00 58.50 90 MET A O 1
ATOM 633 N N . PRO A 1 91 ? -19.918 2.466 37.702 1.00 70.38 91 PRO A N 1
ATOM 634 C CA . PRO A 1 91 ? -19.519 1.377 36.811 1.00 70.38 91 PRO A CA 1
ATOM 635 C C . PRO A 1 91 ? -20.311 1.396 35.500 1.00 70.38 91 PRO A C 1
ATOM 637 O O . PRO A 1 91 ? -21.499 1.727 35.488 1.00 70.38 91 PRO A O 1
ATOM 640 N N . LEU A 1 92 ? -19.674 0.997 34.398 1.00 76.38 92 LEU A N 1
ATOM 641 C CA . LEU A 1 92 ? -20.359 0.853 33.113 1.00 76.38 92 LEU A CA 1
ATOM 642 C C . LEU A 1 92 ? -21.310 -0.349 33.145 1.00 76.38 92 LEU A C 1
ATOM 644 O O . LEU A 1 92 ? -20.933 -1.435 33.589 1.00 76.38 92 LEU A O 1
ATOM 648 N N . SER A 1 93 ? -22.526 -0.185 32.615 1.00 80.00 93 SER A N 1
ATOM 649 C CA . SER A 1 93 ? -23.437 -1.319 32.445 1.00 80.00 93 SER A CA 1
ATOM 650 C C . SER A 1 93 ? -22.936 -2.270 31.342 1.00 80.00 93 SER A C 1
ATOM 652 O O . SER A 1 93 ? -22.353 -1.805 30.354 1.00 80.00 93 SER A O 1
ATOM 654 N N . PRO A 1 94 ? -23.193 -3.591 31.451 1.00 76.50 94 PRO A N 1
ATOM 655 C CA . PRO A 1 94 ? -22.853 -4.553 30.401 1.00 76.50 94 PRO A CA 1
ATOM 656 C C . PRO A 1 94 ? -23.418 -4.164 29.025 1.00 76.50 94 PRO A C 1
ATOM 658 O O . PRO A 1 94 ? -22.735 -4.308 28.015 1.00 76.50 94 PRO A O 1
ATOM 661 N N . GLU A 1 95 ? -24.632 -3.604 28.987 1.00 78.69 95 GLU A N 1
ATOM 662 C CA . GLU A 1 95 ? -25.272 -3.124 27.755 1.00 78.69 95 GLU A CA 1
ATOM 663 C C . GLU A 1 95 ? -24.515 -1.955 27.114 1.00 78.69 95 GLU A C 1
ATOM 665 O O . GLU A 1 95 ? -24.384 -1.901 25.893 1.00 78.69 95 GLU A O 1
ATOM 670 N N . THR A 1 96 ? -23.971 -1.037 27.921 1.00 79.25 96 THR A N 1
ATOM 671 C CA . THR A 1 96 ? -23.180 0.099 27.417 1.00 79.25 96 THR A CA 1
ATOM 672 C C . THR A 1 96 ? -21.879 -0.384 26.786 1.00 79.25 96 THR A C 1
ATOM 674 O O . THR A 1 96 ? -21.488 0.109 25.729 1.00 79.25 96 THR A O 1
ATOM 677 N N . ILE A 1 97 ? -21.237 -1.386 27.395 1.00 77.75 97 ILE A N 1
ATOM 678 C CA . ILE A 1 97 ? -20.039 -2.018 26.835 1.00 77.75 97 ILE A CA 1
ATOM 679 C C . ILE A 1 97 ? -20.398 -2.726 25.528 1.00 77.75 97 ILE A C 1
ATOM 681 O O . ILE A 1 97 ? -19.808 -2.416 24.501 1.00 77.75 97 ILE A O 1
ATOM 685 N N . ALA A 1 98 ? -21.415 -3.590 25.515 1.00 78.81 98 ALA A N 1
ATOM 686 C CA . ALA A 1 98 ? -21.839 -4.295 24.302 1.00 78.81 98 ALA A CA 1
ATOM 687 C C . ALA A 1 98 ? -22.198 -3.331 23.152 1.00 78.81 98 ALA A C 1
ATOM 689 O O . ALA A 1 98 ? -21.823 -3.553 21.998 1.00 78.81 98 ALA A O 1
ATOM 690 N N . LYS A 1 99 ? -22.867 -2.215 23.462 1.00 78.75 99 LYS A N 1
ATOM 691 C CA . LYS A 1 99 ? -23.191 -1.155 22.498 1.00 78.75 99 LYS A CA 1
ATOM 692 C C . LYS A 1 99 ? -21.941 -0.436 21.972 1.00 78.75 99 LYS A C 1
ATOM 694 O O . LYS A 1 99 ? -21.872 -0.152 20.780 1.00 78.75 99 LYS A O 1
ATOM 699 N N . ALA A 1 100 ? -20.950 -0.173 22.824 1.00 72.00 100 ALA A N 1
ATOM 700 C CA . ALA A 1 100 ? -19.673 0.414 22.413 1.00 72.00 100 ALA A CA 1
ATOM 701 C C . ALA A 1 100 ? -18.884 -0.527 21.489 1.00 72.00 100 ALA A C 1
ATOM 703 O O . ALA A 1 100 ? -18.396 -0.105 20.443 1.00 72.00 100 ALA A O 1
ATOM 704 N N . MET A 1 101 ? -18.815 -1.813 21.846 1.00 75.56 101 MET A N 1
ATOM 705 C CA . MET A 1 101 ? -18.063 -2.821 21.094 1.00 75.56 101 MET A CA 1
ATOM 706 C C . MET A 1 101 ? -18.704 -3.127 19.730 1.00 75.56 101 MET A C 1
ATOM 708 O O . MET A 1 101 ? -18.001 -3.217 18.725 1.00 75.56 101 MET A O 1
ATOM 712 N N . SER A 1 102 ? -20.039 -3.198 19.663 1.00 68.12 102 SER A N 1
ATOM 713 C CA . SER A 1 102 ? -20.788 -3.407 18.407 1.00 68.12 102 SER A CA 1
ATOM 714 C C . SER A 1 102 ? -20.831 -2.171 17.497 1.00 68.12 102 SER A C 1
ATOM 716 O O . SER A 1 102 ? -21.030 -2.279 16.287 1.00 68.12 102 SER A O 1
ATOM 718 N N . ALA A 1 103 ? -20.619 -0.969 18.037 1.00 56.66 103 ALA A N 1
ATOM 719 C CA . ALA A 1 103 ? -20.472 0.232 17.221 1.00 56.66 103 ALA A CA 1
ATOM 720 C C . ALA A 1 103 ? -19.114 0.303 16.510 1.00 56.66 103 ALA A C 1
ATOM 722 O O . ALA A 1 103 ? -19.050 0.841 15.406 1.00 56.66 103 ALA A O 1
ATOM 723 N N . GLY A 1 104 ? -18.063 -0.287 17.093 1.00 47.66 104 GLY A N 1
ATOM 724 C CA . GLY A 1 104 ? -16.801 -0.538 16.391 1.00 47.66 104 GLY A CA 1
ATOM 725 C C . GLY A 1 104 ? -17.023 -1.398 15.143 1.00 47.66 104 GLY A C 1
ATOM 726 O O . GLY A 1 104 ? -16.608 -1.013 14.055 1.00 47.66 104 GLY A O 1
ATOM 727 N N . GLU A 1 105 ? -17.808 -2.478 15.265 1.00 44.81 105 GLU A N 1
ATOM 728 C CA . GLU A 1 105 ? -18.219 -3.299 14.113 1.00 44.81 105 GLU A CA 1
ATOM 729 C C . GLU A 1 105 ? -19.047 -2.510 13.098 1.00 44.81 105 GLU A C 1
ATOM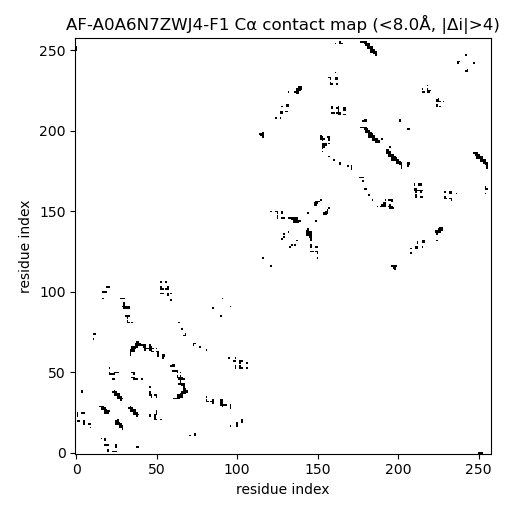 731 O O . GLU A 1 105 ? -18.824 -2.630 11.899 1.00 44.81 105 GLU A O 1
ATOM 736 N N . LYS A 1 106 ? -19.989 -1.665 13.541 1.00 37.47 106 LYS A N 1
ATOM 737 C CA . LYS A 1 106 ? -20.768 -0.825 12.621 1.00 37.47 106 LYS A CA 1
ATOM 738 C C . LYS A 1 106 ? -19.946 0.274 11.966 1.00 37.47 106 LYS A C 1
ATOM 740 O O . LYS A 1 106 ? -20.360 0.710 10.908 1.00 37.47 106 LYS A O 1
ATOM 745 N N . ARG A 1 107 ? -18.821 0.735 12.516 1.00 38.72 107 ARG A N 1
ATOM 746 C CA . ARG A 1 107 ? -17.988 1.759 11.861 1.00 38.72 107 ARG A CA 1
ATOM 747 C C . ARG A 1 107 ? -16.992 1.156 10.876 1.00 38.72 107 ARG A C 1
ATOM 749 O O . ARG A 1 107 ? -16.793 1.757 9.824 1.00 38.72 107 ARG A O 1
ATOM 756 N N . ASP A 1 108 ? -16.473 -0.040 11.152 1.00 37.22 108 ASP A N 1
ATOM 757 C CA . ASP A 1 108 ? -15.766 -0.835 10.140 1.00 37.22 108 ASP A CA 1
ATOM 758 C C . ASP A 1 108 ? -16.723 -1.262 9.011 1.00 37.22 108 ASP A C 1
ATOM 760 O O . ASP A 1 108 ? -16.383 -1.128 7.836 1.00 37.22 108 ASP A O 1
ATOM 764 N N . ASN A 1 109 ? -17.971 -1.623 9.345 1.00 33.25 109 ASN A N 1
ATOM 765 C CA . ASN A 1 109 ? -18.997 -2.039 8.375 1.00 33.25 109 ASN A CA 1
ATOM 766 C C . ASN A 1 109 ? -19.833 -0.888 7.760 1.00 33.25 109 ASN A C 1
ATOM 768 O O . ASN A 1 109 ? -20.562 -1.117 6.798 1.00 33.25 109 ASN A O 1
ATOM 772 N N . MET A 1 110 ? -19.750 0.350 8.270 1.00 33.25 110 MET A N 1
ATOM 773 C CA . MET A 1 110 ? -20.368 1.571 7.702 1.00 33.25 110 MET A CA 1
ATOM 774 C C . MET A 1 110 ? -19.311 2.562 7.215 1.00 33.25 110 MET A C 1
ATOM 776 O O . MET A 1 110 ? -19.507 3.781 7.260 1.00 33.25 110 MET A O 1
ATOM 780 N N . ARG A 1 111 ? -18.189 2.072 6.686 1.00 38.22 111 ARG A N 1
ATOM 781 C CA . ARG A 1 111 ? -17.476 2.886 5.707 1.00 38.22 111 ARG A CA 1
ATOM 782 C C . ARG A 1 111 ? -18.321 2.870 4.425 1.00 38.22 111 ARG A C 1
ATOM 784 O O . ARG A 1 111 ? -18.630 1.787 3.930 1.00 38.22 111 ARG A O 1
ATOM 791 N N . PRO A 1 112 ? -18.770 4.034 3.914 1.00 33.41 112 PRO A N 1
ATOM 792 C CA . PRO A 1 112 ? -19.544 4.086 2.677 1.00 33.41 112 PRO A CA 1
ATOM 793 C C . PRO A 1 112 ? -18.725 3.372 1.605 1.00 33.41 112 PRO A C 1
ATOM 795 O O . PRO A 1 112 ? -17.538 3.675 1.504 1.00 33.41 112 PRO A O 1
ATOM 798 N N . GLY A 1 113 ? -19.334 2.410 0.893 1.00 40.91 113 GLY A N 1
ATOM 799 C CA . GLY A 1 113 ? -18.682 1.491 -0.053 1.00 40.91 113 GLY A CA 1
ATOM 800 C C . GLY A 1 113 ? -17.358 2.033 -0.586 1.00 40.91 113 GLY A C 1
ATOM 801 O O . GLY A 1 113 ? -17.340 2.959 -1.400 1.00 40.91 113 GLY A O 1
ATOM 802 N N . ARG A 1 114 ? -16.252 1.548 -0.012 1.00 44.41 114 ARG A N 1
ATOM 803 C CA . ARG A 1 114 ? -14.934 2.161 -0.191 1.00 44.41 114 ARG A CA 1
ATOM 804 C C . ARG A 1 114 ? -14.509 1.974 -1.633 1.00 44.41 114 ARG A C 1
ATOM 806 O O . ARG A 1 114 ? -14.377 0.853 -2.113 1.00 44.41 114 ARG A O 1
ATOM 813 N N . LYS A 1 115 ? -14.414 3.100 -2.334 1.00 49.31 115 LYS A N 1
ATOM 814 C CA . LYS A 1 115 ? -14.224 3.152 -3.779 1.00 49.31 115 LYS A CA 1
ATOM 815 C C . LYS A 1 115 ? -12.934 2.425 -4.144 1.00 49.31 115 LYS A C 1
ATOM 817 O O . LYS A 1 115 ? -11.916 2.636 -3.497 1.00 49.31 115 LYS A O 1
ATOM 822 N N . ALA A 1 116 ? -12.997 1.617 -5.200 1.00 63.19 116 ALA A N 1
ATOM 823 C CA . ALA A 1 116 ? -11.813 1.146 -5.903 1.00 63.19 116 ALA A CA 1
ATOM 824 C C . ALA A 1 116 ? -10.835 2.310 -6.137 1.00 63.19 116 ALA A C 1
ATOM 826 O O . ALA A 1 116 ? -11.285 3.455 -6.285 1.00 63.19 116 ALA A O 1
ATOM 827 N N . VAL A 1 117 ? -9.530 2.008 -6.190 1.00 75.50 117 VAL A N 1
ATOM 828 C CA . VAL A 1 117 ? -8.477 2.984 -6.517 1.00 75.50 117 VAL A CA 1
ATOM 829 C C . VAL A 1 117 ? -8.980 3.889 -7.649 1.00 75.50 117 VAL A C 1
ATOM 831 O O . VAL A 1 117 ? -9.375 3.363 -8.695 1.00 75.50 117 VAL A O 1
ATOM 834 N N . PRO A 1 118 ? -9.040 5.222 -7.455 1.00 82.81 118 PRO A N 1
ATOM 835 C CA . PRO A 1 118 ? -9.611 6.111 -8.455 1.00 82.81 118 PRO A CA 1
ATOM 836 C C . PRO A 1 118 ? -8.957 5.875 -9.816 1.00 82.81 118 PRO A C 1
ATOM 838 O O . PRO A 1 118 ? -7.730 5.848 -9.910 1.00 82.81 118 PRO A O 1
ATOM 841 N N . GLN A 1 119 ? -9.761 5.742 -10.875 1.00 83.81 119 GLN A N 1
ATOM 842 C CA . GLN A 1 119 ? -9.240 5.443 -12.214 1.00 83.81 119 GLN A CA 1
ATOM 843 C C . GLN A 1 119 ? -8.178 6.456 -12.656 1.00 83.81 119 GLN A C 1
ATOM 845 O O . GLN A 1 119 ? -7.189 6.091 -13.277 1.00 83.81 119 GLN A O 1
ATOM 850 N N . THR A 1 120 ? -8.339 7.722 -12.269 1.00 86.19 120 THR A N 1
ATOM 851 C CA . THR A 1 120 ? -7.361 8.791 -12.499 1.00 86.19 120 THR A CA 1
ATOM 852 C C . THR A 1 120 ? -5.999 8.484 -11.879 1.00 86.19 120 THR A C 1
ATOM 854 O O . THR A 1 120 ? -4.977 8.738 -12.505 1.00 86.19 120 THR A O 1
ATOM 857 N N . THR A 1 121 ? -5.968 7.917 -10.670 1.00 88.56 121 THR A N 1
ATOM 858 C CA . THR A 1 121 ? -4.727 7.514 -9.999 1.00 88.56 121 THR A CA 1
ATOM 859 C C . THR A 1 121 ? -4.071 6.368 -10.760 1.00 88.56 121 THR A C 1
ATOM 861 O O . THR A 1 121 ? -2.876 6.437 -11.023 1.00 88.56 121 THR A O 1
ATOM 864 N N . LEU A 1 122 ? -4.848 5.365 -11.186 1.00 91.19 122 LEU A N 1
ATOM 865 C CA . LEU A 1 122 ? -4.337 4.257 -11.998 1.00 91.19 122 LEU A CA 1
ATOM 866 C C . LEU A 1 122 ? -3.779 4.742 -13.340 1.00 91.19 122 LEU A C 1
ATOM 868 O O . LEU A 1 122 ? -2.667 4.365 -13.685 1.00 91.19 122 LEU A O 1
ATOM 872 N N . THR A 1 123 ? -4.464 5.651 -14.041 1.00 92.12 123 THR A N 1
ATOM 873 C CA . THR A 1 123 ? -3.951 6.264 -15.281 1.00 92.12 123 THR A CA 1
ATOM 874 C C . THR A 1 123 ? -2.634 7.007 -15.048 1.00 92.12 123 THR A C 1
ATOM 876 O O . THR A 1 123 ? -1.724 6.938 -15.872 1.00 92.12 123 THR A O 1
ATOM 879 N N . MET A 1 124 ? -2.494 7.719 -13.926 1.00 91.38 124 MET A N 1
ATOM 880 C CA . MET A 1 124 ? -1.243 8.414 -13.609 1.00 91.38 124 MET A CA 1
ATOM 881 C C . MET A 1 124 ? -0.112 7.444 -13.256 1.00 91.38 124 MET A C 1
ATOM 883 O O . MET A 1 124 ? 1.028 7.669 -13.666 1.00 91.38 124 MET A O 1
ATOM 887 N N . ILE A 1 125 ? -0.416 6.362 -12.533 1.00 94.12 125 ILE A N 1
ATOM 888 C CA . ILE A 1 125 ? 0.551 5.293 -12.268 1.00 94.12 125 ILE A CA 1
ATOM 889 C C . ILE A 1 125 ? 0.957 4.641 -13.592 1.00 94.12 125 ILE A C 1
ATOM 891 O O . ILE A 1 125 ? 2.146 4.494 -13.832 1.00 94.12 125 ILE A O 1
ATOM 895 N N . GLU A 1 126 ? 0.021 4.341 -14.489 1.00 94.75 126 GLU A N 1
ATOM 896 C CA . GLU A 1 126 ? 0.304 3.767 -15.811 1.00 94.75 126 GLU A CA 1
ATOM 897 C C . GLU A 1 126 ? 1.223 4.656 -16.640 1.00 94.75 126 GLU A C 1
ATOM 899 O O . GLU A 1 126 ? 2.207 4.174 -17.198 1.00 94.75 126 GLU A O 1
ATOM 904 N N . ALA A 1 127 ? 0.962 5.964 -16.672 1.00 93.38 127 ALA A N 1
ATOM 905 C CA . ALA A 1 127 ? 1.833 6.920 -17.345 1.00 93.38 127 ALA A CA 1
ATOM 906 C C . ALA A 1 127 ? 3.240 6.944 -16.721 1.00 93.38 127 ALA A C 1
ATOM 908 O O . ALA A 1 127 ? 4.239 7.014 -17.436 1.00 93.38 127 ALA A O 1
ATOM 909 N N . CYS A 1 128 ? 3.330 6.847 -15.392 1.00 93.81 128 CYS A N 1
ATOM 910 C CA . CYS A 1 128 ? 4.597 6.771 -14.671 1.00 93.81 128 CYS A CA 1
ATOM 911 C C . CYS A 1 128 ? 5.364 5.475 -14.980 1.00 93.81 128 CYS A C 1
ATOM 913 O O . CYS A 1 128 ? 6.551 5.539 -15.302 1.00 93.81 128 CYS A O 1
ATOM 915 N N . VAL A 1 129 ? 4.686 4.324 -14.943 1.00 94.88 129 VAL A N 1
ATOM 916 C CA . VAL A 1 129 ? 5.247 3.009 -15.279 1.00 94.88 129 VAL A CA 1
ATOM 917 C C . VAL A 1 129 ? 5.707 3.000 -16.730 1.00 94.88 129 VAL A C 1
ATOM 919 O O . VAL A 1 129 ? 6.866 2.701 -16.991 1.00 94.88 129 VAL A O 1
ATOM 922 N N . THR A 1 130 ? 4.857 3.426 -17.664 1.00 95.69 130 THR A N 1
ATOM 923 C CA . THR A 1 130 ? 5.185 3.530 -19.094 1.00 95.69 130 THR A CA 1
ATOM 924 C C . THR A 1 130 ? 6.391 4.440 -19.325 1.00 95.69 130 THR A C 1
ATOM 926 O O . THR A 1 130 ? 7.273 4.110 -20.110 1.00 95.69 130 THR A O 1
ATOM 929 N N . GLY A 1 131 ? 6.482 5.565 -18.611 1.00 93.19 131 GLY A N 1
ATOM 930 C CA . GLY A 1 131 ? 7.642 6.454 -18.675 1.00 93.19 131 GLY A CA 1
ATOM 931 C C . GLY A 1 131 ? 8.924 5.862 -18.073 1.00 93.19 131 GLY A C 1
ATOM 932 O O . GLY A 1 131 ? 10.015 6.317 -18.413 1.00 93.19 131 GLY A O 1
ATOM 933 N N . ALA A 1 132 ? 8.815 4.874 -17.181 1.00 91.81 132 ALA A N 1
ATOM 934 C CA . ALA A 1 132 ? 9.953 4.208 -16.554 1.00 91.81 132 ALA A CA 1
ATOM 935 C C . ALA A 1 132 ? 10.440 2.985 -17.346 1.00 91.81 132 ALA A C 1
ATOM 937 O O . ALA A 1 132 ? 11.648 2.819 -17.491 1.00 91.81 132 ALA A O 1
ATOM 938 N N . VAL A 1 133 ? 9.526 2.153 -17.856 1.00 92.38 133 VAL A N 1
ATOM 939 C CA . VAL A 1 133 ? 9.857 0.878 -18.525 1.00 92.38 133 VAL A CA 1
ATOM 940 C C . VAL A 1 133 ? 9.754 0.938 -20.052 1.00 92.38 133 VAL A C 1
ATOM 942 O O . VAL A 1 133 ? 10.274 0.067 -20.739 1.00 92.38 133 VAL A O 1
ATOM 945 N N . GLY A 1 134 ? 9.128 1.982 -20.600 1.00 90.44 134 GLY A N 1
ATOM 946 C CA . GLY A 1 134 ? 8.826 2.104 -22.025 1.00 90.44 134 GLY A CA 1
ATOM 947 C C . GLY A 1 134 ? 7.509 1.429 -22.423 1.00 90.44 134 GLY A C 1
ATOM 948 O O . GLY A 1 134 ? 6.837 0.782 -21.621 1.00 90.44 134 GLY A O 1
ATOM 949 N N . THR A 1 135 ? 7.120 1.587 -23.690 1.00 90.19 135 THR A N 1
ATOM 950 C CA . THR A 1 135 ? 5.866 1.030 -24.237 1.00 90.19 135 THR A CA 1
ATOM 951 C C . THR A 1 135 ? 5.903 -0.486 -24.393 1.00 90.19 135 THR A C 1
ATOM 953 O O . THR A 1 135 ? 4.868 -1.136 -24.298 1.00 90.19 135 THR A O 1
ATOM 956 N N . GLU A 1 136 ? 7.097 -1.044 -24.597 1.00 86.00 136 GLU A N 1
ATOM 957 C CA . GLU A 1 136 ? 7.331 -2.485 -24.738 1.00 86.00 136 GLU A CA 1
ATOM 958 C C . GLU A 1 136 ? 7.193 -3.247 -23.410 1.00 86.00 136 GLU A C 1
ATOM 960 O O . GLU A 1 136 ? 7.253 -4.476 -23.401 1.00 86.00 136 GLU A O 1
ATOM 965 N N . GLY A 1 137 ? 7.032 -2.540 -22.287 1.00 91.38 137 GLY A N 1
ATOM 966 C CA . GLY A 1 137 ? 6.828 -3.152 -20.982 1.00 91.38 137 GLY A CA 1
ATOM 967 C C . GLY A 1 137 ? 8.097 -3.721 -20.349 1.00 91.38 137 GLY A C 1
ATOM 968 O O . GLY A 1 137 ? 9.213 -3.302 -20.653 1.00 91.38 137 GLY A O 1
ATOM 969 N N . ALA A 1 138 ? 7.911 -4.668 -19.435 1.00 94.31 138 ALA A N 1
ATOM 970 C CA . ALA A 1 138 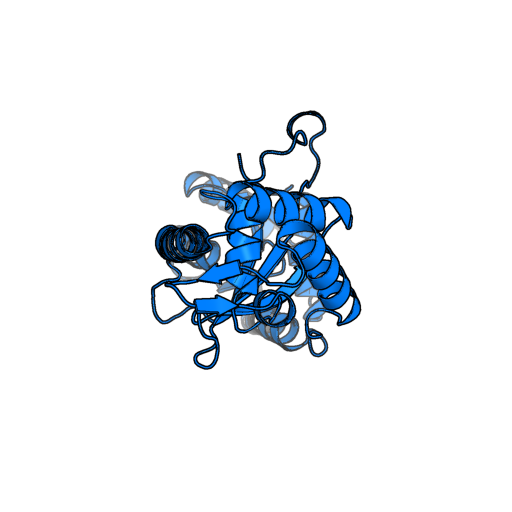? 8.979 -5.249 -18.628 1.00 94.31 138 ALA A CA 1
ATOM 971 C C . ALA A 1 138 ? 8.919 -6.782 -18.629 1.00 94.31 138 ALA A C 1
ATOM 973 O O . ALA A 1 138 ? 7.890 -7.377 -18.942 1.00 94.31 138 ALA A O 1
ATOM 974 N N . MET A 1 139 ? 10.034 -7.424 -18.300 1.00 96.12 139 MET A N 1
ATOM 975 C CA . MET A 1 139 ? 10.173 -8.874 -18.257 1.00 96.12 139 MET A CA 1
ATOM 976 C C . MET A 1 139 ? 9.812 -9.403 -16.869 1.00 96.12 139 MET A C 1
ATOM 978 O O . MET A 1 139 ? 10.339 -8.926 -15.867 1.00 96.12 139 MET A O 1
ATOM 982 N N . LEU A 1 140 ? 8.949 -10.412 -16.819 1.00 92.94 140 LEU A N 1
ATOM 983 C CA . LEU A 1 140 ? 8.608 -11.167 -15.618 1.00 92.94 140 LEU A CA 1
ATOM 984 C C . LEU A 1 140 ? 8.669 -12.657 -15.950 1.00 92.94 140 LEU A C 1
ATOM 986 O O . LEU A 1 140 ? 7.906 -13.131 -16.793 1.00 92.94 140 LEU A O 1
ATOM 990 N N . SER A 1 141 ? 9.597 -13.388 -15.330 1.00 88.62 141 SER A N 1
ATOM 991 C CA . SER A 1 141 ? 9.772 -14.835 -15.536 1.00 88.62 141 SER A CA 1
ATOM 992 C C . SER A 1 141 ? 9.875 -15.238 -17.019 1.00 88.62 141 SER A C 1
ATOM 994 O O . SER A 1 141 ? 9.325 -16.246 -17.461 1.00 88.62 141 SER A O 1
ATOM 996 N N . GLY A 1 142 ? 10.570 -14.416 -17.813 1.00 90.06 142 GLY A N 1
ATOM 997 C CA . GLY A 1 142 ? 10.771 -14.625 -19.252 1.00 90.06 142 GLY A CA 1
ATOM 998 C C . GLY A 1 142 ? 9.612 -14.177 -20.152 1.00 90.06 142 GLY A C 1
ATOM 999 O O . GLY A 1 142 ? 9.742 -14.248 -21.373 1.00 90.06 142 GLY A O 1
ATOM 1000 N N . LEU A 1 143 ? 8.508 -13.678 -19.589 1.00 92.19 143 LEU A N 1
ATOM 1001 C CA . LEU A 1 143 ? 7.389 -13.106 -20.336 1.00 92.19 143 LEU A CA 1
ATOM 1002 C C . LEU A 1 143 ? 7.466 -11.584 -20.348 1.00 92.19 143 LEU A C 1
ATOM 1004 O O . LEU A 1 143 ? 7.789 -10.958 -19.342 1.00 92.19 143 LEU A O 1
ATOM 1008 N N . ARG A 1 144 ? 7.129 -10.983 -21.489 1.00 94.44 144 ARG A N 1
ATOM 1009 C CA . ARG A 1 144 ? 7.035 -9.530 -21.625 1.00 94.44 144 ARG A CA 1
ATOM 1010 C C . ARG A 1 144 ? 5.636 -9.073 -21.232 1.00 94.44 144 ARG A C 1
ATOM 1012 O O . ARG A 1 144 ? 4.660 -9.476 -21.859 1.00 94.44 144 ARG A O 1
ATOM 1019 N N . ILE A 1 145 ? 5.560 -8.238 -20.204 1.00 94.94 145 ILE A N 1
ATOM 1020 C CA . ILE A 1 145 ? 4.320 -7.729 -19.628 1.00 94.94 145 ILE A CA 1
ATOM 1021 C C . ILE A 1 145 ? 4.165 -6.248 -19.987 1.00 94.94 145 ILE A C 1
ATOM 1023 O O . ILE A 1 145 ? 5.048 -5.450 -19.651 1.00 94.94 145 ILE A O 1
ATOM 1027 N N . PRO A 1 146 ? 3.063 -5.848 -20.643 1.00 93.25 146 PRO A N 1
ATOM 1028 C CA . PRO A 1 146 ? 2.842 -4.461 -21.019 1.00 93.25 146 PRO A CA 1
ATOM 1029 C C . PRO A 1 146 ? 2.522 -3.577 -19.796 1.00 93.25 146 PRO A C 1
ATOM 1031 O O . PRO A 1 146 ? 1.994 -4.064 -18.793 1.00 93.25 146 PRO A O 1
ATOM 1034 N N . PRO A 1 147 ? 2.773 -2.254 -19.865 1.00 93.06 147 PRO A N 1
ATOM 1035 C CA . PRO A 1 147 ? 2.570 -1.352 -18.727 1.00 93.06 147 PRO A CA 1
ATOM 1036 C C . PRO A 1 147 ? 1.156 -1.358 -18.127 1.00 93.06 147 PRO A C 1
ATOM 1038 O O . PRO A 1 147 ? 1.023 -1.243 -16.910 1.00 93.06 147 PRO A O 1
ATOM 1041 N N . HIS A 1 148 ? 0.112 -1.518 -18.946 1.00 90.50 148 HIS A N 1
ATOM 1042 C CA . HIS A 1 148 ? -1.276 -1.540 -18.468 1.00 90.50 148 HIS A CA 1
ATOM 1043 C C . HIS A 1 148 ? -1.579 -2.755 -17.576 1.00 90.50 148 HIS A C 1
ATOM 1045 O O . HIS A 1 148 ? -2.319 -2.634 -16.602 1.00 90.50 148 HIS A O 1
ATOM 1051 N N . ASP A 1 149 ? -0.962 -3.906 -17.858 1.00 90.94 149 ASP A N 1
ATOM 1052 C CA . ASP A 1 149 ? -1.092 -5.098 -17.018 1.00 90.94 149 ASP A CA 1
ATOM 1053 C C . ASP A 1 149 ? -0.315 -4.918 -15.711 1.00 90.94 149 ASP A C 1
ATOM 1055 O O . ASP A 1 149 ? -0.802 -5.273 -14.637 1.00 90.94 149 ASP A O 1
ATOM 1059 N N . LEU A 1 150 ? 0.861 -4.281 -15.770 1.00 93.44 150 LEU A N 1
ATOM 1060 C CA . LEU A 1 150 ? 1.683 -4.002 -14.589 1.00 93.44 150 LEU A CA 1
ATOM 1061 C C . LEU A 1 150 ? 0.971 -3.128 -13.552 1.00 93.44 150 LEU A C 1
ATOM 1063 O O . LEU A 1 150 ? 1.200 -3.287 -12.354 1.00 93.44 150 LEU A O 1
ATOM 1067 N N . VAL A 1 151 ? 0.096 -2.224 -13.993 1.00 93.88 151 VAL A N 1
ATOM 1068 C CA . VAL A 1 151 ? -0.686 -1.362 -13.095 1.00 93.88 151 VAL A CA 1
ATOM 1069 C C . VAL A 1 151 ? -2.024 -1.952 -12.681 1.00 93.88 151 VAL A C 1
ATOM 1071 O O . VAL A 1 151 ? -2.763 -1.307 -11.935 1.00 93.88 151 VAL A O 1
ATOM 1074 N N . SER A 1 152 ? -2.356 -3.164 -13.129 1.00 92.75 152 SER A N 1
ATOM 1075 C CA . SER A 1 152 ? -3.591 -3.809 -12.707 1.00 92.75 152 SER A CA 1
ATOM 1076 C C . SER A 1 152 ? -3.557 -4.081 -11.194 1.00 92.75 152 SER A C 1
ATOM 1078 O O . SER A 1 152 ? -2.616 -4.720 -10.701 1.00 92.75 152 SER A O 1
ATOM 1080 N N . PRO A 1 153 ? -4.586 -3.642 -10.439 1.00 92.81 153 PRO A N 1
ATOM 1081 C CA . PRO A 1 153 ? -4.653 -3.835 -8.994 1.00 92.81 153 PRO A CA 1
ATOM 1082 C C . PRO A 1 153 ? -4.616 -5.293 -8.540 1.00 92.81 153 PRO A C 1
ATOM 1084 O O . PRO A 1 153 ? -4.239 -5.535 -7.400 1.00 92.81 153 PRO A O 1
ATOM 1087 N N . THR A 1 154 ? -5.021 -6.239 -9.390 1.00 91.25 154 THR A N 1
ATOM 1088 C CA . THR A 1 154 ? -5.078 -7.685 -9.105 1.00 91.25 154 THR A CA 1
ATOM 1089 C C . THR A 1 154 ? -3.919 -8.464 -9.736 1.00 91.25 154 THR A C 1
ATOM 1091 O O . THR A 1 154 ? -3.867 -9.689 -9.634 1.00 91.25 154 THR A O 1
ATOM 1094 N N . PHE A 1 155 ? -2.996 -7.773 -10.411 1.00 93.69 155 PHE A N 1
ATOM 1095 C CA . PHE A 1 155 ? -1.851 -8.385 -11.079 1.00 93.69 155 PHE A CA 1
ATOM 1096 C C . PHE A 1 155 ? -0.543 -7.990 -10.389 1.00 93.69 155 PHE A C 1
ATOM 1098 O O . PHE A 1 155 ? -0.205 -8.562 -9.358 1.00 93.69 155 PHE A O 1
ATOM 1105 N N . PHE A 1 156 ? 0.186 -7.008 -10.927 1.00 94.81 156 PHE A N 1
ATOM 1106 C CA . PHE A 1 156 ? 1.550 -6.694 -10.493 1.00 94.81 156 PHE A CA 1
ATOM 1107 C C . PHE A 1 156 ? 1.661 -5.419 -9.652 1.00 94.81 156 PHE A C 1
ATOM 1109 O O . PHE A 1 156 ? 2.667 -5.209 -8.971 1.00 94.81 156 PHE A O 1
ATOM 1116 N N . LEU A 1 157 ? 0.615 -4.586 -9.635 1.00 95.38 157 LEU A N 1
ATOM 1117 C CA . LEU A 1 157 ? 0.613 -3.341 -8.872 1.00 95.38 157 LEU A CA 1
ATOM 1118 C C . LEU A 1 157 ? 0.956 -3.534 -7.378 1.00 95.38 157 LEU A C 1
ATOM 1120 O O . LEU A 1 157 ? 1.714 -2.708 -6.865 1.00 95.38 157 LEU A O 1
ATOM 1124 N N . PRO A 1 158 ? 0.497 -4.598 -6.673 1.00 94.25 158 PRO A N 1
ATOM 1125 C CA . PRO A 1 158 ? 0.925 -4.859 -5.297 1.00 94.25 158 PRO A CA 1
ATOM 1126 C C . PRO A 1 158 ? 2.451 -4.925 -5.145 1.00 94.25 158 PRO A C 1
ATOM 1128 O O . PRO A 1 158 ? 3.016 -4.233 -4.297 1.00 94.25 158 PRO A O 1
ATOM 1131 N N . ALA A 1 159 ? 3.132 -5.694 -6.000 1.00 94.56 159 ALA A N 1
ATOM 1132 C CA . ALA A 1 159 ? 4.583 -5.861 -5.941 1.00 94.56 159 ALA A CA 1
ATOM 1133 C C . ALA A 1 159 ? 5.327 -4.559 -6.258 1.00 94.56 159 ALA A C 1
ATOM 1135 O O . ALA A 1 159 ? 6.307 -4.239 -5.582 1.00 94.56 159 ALA A O 1
ATOM 1136 N N . ILE A 1 160 ? 4.834 -3.771 -7.224 1.00 94.94 160 ILE A N 1
ATOM 1137 C CA . ILE A 1 160 ? 5.397 -2.450 -7.540 1.00 94.94 160 ILE A CA 1
ATOM 1138 C C . ILE A 1 160 ? 5.306 -1.533 -6.326 1.00 94.94 160 ILE A C 1
ATOM 1140 O O . ILE A 1 160 ? 6.304 -0.927 -5.956 1.00 94.94 160 ILE A O 1
ATOM 1144 N N . LEU A 1 161 ? 4.132 -1.423 -5.698 1.00 93.69 161 LEU A N 1
ATOM 1145 C CA . LEU A 1 161 ? 3.919 -0.504 -4.579 1.00 93.69 161 LEU A CA 1
ATOM 1146 C C . LEU A 1 161 ? 4.734 -0.904 -3.347 1.00 93.69 161 LEU A C 1
ATOM 1148 O O . LEU A 1 161 ? 5.329 -0.040 -2.707 1.00 93.69 161 LEU A O 1
ATOM 1152 N N . ILE A 1 162 ? 4.827 -2.199 -3.042 1.00 91.44 162 ILE A N 1
ATOM 1153 C CA . ILE A 1 162 ? 5.663 -2.683 -1.937 1.00 91.44 162 ILE A CA 1
ATOM 1154 C C . ILE A 1 162 ? 7.152 -2.466 -2.229 1.00 91.44 162 ILE A C 1
ATOM 1156 O O . ILE A 1 162 ? 7.877 -1.966 -1.371 1.00 91.44 162 ILE A O 1
ATOM 1160 N N . SER A 1 163 ? 7.611 -2.749 -3.449 1.00 91.56 163 SER A N 1
ATOM 1161 C CA . SER A 1 163 ? 9.016 -2.545 -3.835 1.00 91.56 163 SER A CA 1
ATOM 1162 C C . SER A 1 163 ? 9.396 -1.065 -3.869 1.00 91.56 163 SER A C 1
ATOM 1164 O O . SER A 1 163 ? 10.436 -0.668 -3.340 1.00 91.56 163 SER A O 1
ATOM 1166 N N . ALA A 1 164 ? 8.533 -0.227 -4.446 1.00 90.12 164 ALA A N 1
ATOM 1167 C CA . ALA A 1 164 ? 8.635 1.229 -4.418 1.00 90.12 164 ALA A CA 1
ATOM 1168 C C . ALA A 1 164 ? 8.684 1.743 -2.990 1.00 90.12 164 ALA A C 1
ATOM 1170 O O . ALA A 1 164 ? 9.440 2.657 -2.685 1.00 90.12 164 ALA A O 1
ATOM 1171 N N . GLY A 1 165 ? 7.918 1.116 -2.111 1.00 85.19 165 GLY A N 1
ATOM 1172 C CA . GLY A 1 165 ? 7.934 1.459 -0.722 1.00 85.19 165 GLY A CA 1
ATOM 1173 C C . GLY A 1 165 ? 9.254 1.125 -0.015 1.00 85.19 165 GLY A C 1
ATOM 1174 O O . GLY A 1 165 ? 9.879 1.992 0.594 1.00 85.19 165 GLY A O 1
ATOM 1175 N N . ASN A 1 166 ? 9.697 -0.126 -0.123 1.00 77.69 166 ASN A N 1
ATOM 1176 C CA . ASN A 1 166 ? 10.893 -0.627 0.557 1.00 77.69 166 ASN A CA 1
ATOM 1177 C C . ASN A 1 166 ? 12.189 0.021 0.050 1.00 77.69 166 ASN A C 1
ATOM 1179 O O . ASN A 1 166 ? 13.135 0.203 0.812 1.00 77.69 166 ASN A O 1
ATOM 1183 N N . SER A 1 167 ? 12.246 0.366 -1.238 1.00 69.06 167 SER A N 1
ATOM 1184 C CA . SER A 1 167 ? 13.442 0.946 -1.867 1.00 69.06 167 SER A CA 1
ATOM 1185 C C . SER A 1 167 ? 13.560 2.464 -1.696 1.00 69.06 167 SER A C 1
ATOM 1187 O O . SER A 1 167 ? 14.583 3.053 -2.058 1.00 69.06 167 SER A O 1
ATOM 1189 N N . TRP A 1 168 ? 12.531 3.125 -1.163 1.00 68.81 168 TRP A N 1
ATOM 1190 C CA . TRP A 1 168 ? 12.474 4.579 -1.100 1.00 68.81 168 TRP A CA 1
ATOM 1191 C C . TRP A 1 168 ? 12.972 5.133 0.230 1.00 68.81 168 TRP A C 1
ATOM 1193 O O . TRP A 1 168 ? 12.221 5.350 1.179 1.00 68.81 168 TRP A O 1
ATOM 1203 N N . ALA A 1 169 ? 14.261 5.454 0.267 1.00 55.69 169 ALA A N 1
ATOM 1204 C CA . ALA A 1 169 ? 14.832 6.306 1.298 1.00 55.69 169 ALA A CA 1
ATOM 1205 C C . ALA A 1 169 ? 14.627 7.779 0.902 1.00 55.69 169 ALA A C 1
ATOM 1207 O O . ALA A 1 169 ? 15.397 8.302 0.099 1.00 55.69 169 ALA A O 1
ATOM 1208 N N . MET A 1 170 ? 13.606 8.473 1.427 1.00 53.22 170 MET A N 1
ATOM 1209 C CA . MET A 1 170 ? 13.488 9.930 1.228 1.00 53.22 170 MET A CA 1
ATOM 1210 C C . MET A 1 170 ? 13.767 10.783 2.469 1.00 53.22 170 MET A C 1
ATOM 1212 O O . MET A 1 170 ? 13.522 10.340 3.590 1.00 53.22 170 MET A O 1
ATOM 1216 N N . PRO A 1 171 ? 14.243 12.036 2.272 1.00 48.16 171 PRO A N 1
ATOM 1217 C CA . PRO A 1 171 ? 14.858 12.914 3.270 1.00 48.16 171 PRO A CA 1
ATOM 1218 C C . PRO A 1 171 ? 13.825 13.585 4.191 1.00 48.16 171 PRO A C 1
ATOM 1220 O O . PRO A 1 171 ? 13.870 14.785 4.445 1.00 48.16 171 PRO A O 1
ATOM 1223 N N . VAL A 1 172 ? 12.852 12.826 4.689 1.00 44.69 172 VAL A N 1
ATOM 1224 C CA . VAL A 1 172 ? 11.794 13.332 5.581 1.00 44.69 172 VAL A CA 1
ATOM 1225 C C . VAL A 1 172 ? 12.209 13.245 7.057 1.00 44.69 172 VAL A C 1
ATOM 1227 O O . VAL A 1 172 ? 11.620 13.907 7.911 1.00 44.69 172 VAL A O 1
ATOM 1230 N N . ALA A 1 173 ? 13.323 12.561 7.349 1.00 43.62 173 ALA A N 1
ATOM 1231 C CA . ALA A 1 173 ? 13.975 12.591 8.659 1.00 43.62 173 ALA A CA 1
ATOM 1232 C C . ALA A 1 173 ? 14.377 14.016 9.106 1.00 43.62 173 ALA A C 1
ATOM 1234 O O . ALA A 1 173 ? 14.511 14.266 10.299 1.00 43.62 173 ALA A O 1
ATOM 1235 N N . ALA A 1 174 ? 14.513 14.974 8.178 1.00 38.06 174 ALA A N 1
ATOM 1236 C CA . ALA A 1 174 ? 14.916 16.345 8.498 1.00 38.06 174 ALA A CA 1
ATOM 1237 C C . ALA A 1 174 ? 13.776 17.267 8.992 1.00 38.06 174 ALA A C 1
ATOM 1239 O O . ALA A 1 174 ? 14.063 18.367 9.453 1.00 38.06 174 ALA A O 1
ATOM 1240 N N . SER A 1 175 ? 12.496 16.872 8.894 1.00 38.34 175 SER A N 1
ATOM 1241 C CA . SER A 1 175 ? 11.357 17.777 9.180 1.00 38.34 175 SER A CA 1
ATOM 1242 C C . SER 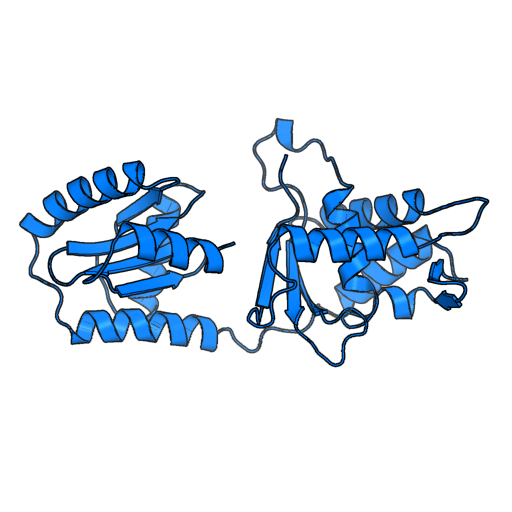A 1 175 ? 10.210 17.181 10.010 1.00 38.34 175 SER A C 1
ATOM 1244 O O . SER A 1 175 ? 9.178 17.828 10.168 1.00 38.34 175 SER A O 1
ATOM 1246 N N . GLY A 1 176 ? 10.363 15.976 10.574 1.00 39.62 176 GLY A N 1
ATOM 1247 C CA . GLY A 1 176 ? 9.358 15.384 11.477 1.00 39.62 176 GLY A CA 1
ATOM 1248 C C . GLY A 1 176 ? 7.999 15.078 10.822 1.00 39.62 176 GLY A C 1
ATOM 1249 O O . GLY A 1 176 ? 6.994 14.947 11.519 1.00 39.62 176 GLY A O 1
ATOM 1250 N N . GLY A 1 177 ? 7.947 14.998 9.488 1.00 40.56 177 GLY A N 1
ATOM 1251 C CA . GLY A 1 177 ? 6.718 14.832 8.709 1.00 40.56 177 GLY A CA 1
ATOM 1252 C C . GLY A 1 177 ? 6.372 13.385 8.330 1.00 40.56 177 GLY A C 1
ATOM 1253 O O . GLY A 1 177 ? 7.232 12.513 8.232 1.00 40.56 177 GLY A O 1
ATOM 1254 N N . ARG A 1 178 ? 5.080 13.159 8.046 1.00 49.91 178 ARG A N 1
ATOM 1255 C CA . ARG A 1 178 ? 4.482 11.930 7.482 1.00 49.91 178 ARG A CA 1
ATOM 1256 C C . ARG A 1 178 ? 4.861 11.771 5.995 1.00 49.91 178 ARG A C 1
ATOM 1258 O O . ARG A 1 178 ? 4.045 12.038 5.119 1.00 49.91 178 ARG A O 1
ATOM 1265 N N . GLY A 1 179 ? 6.110 11.428 5.698 1.00 52.69 179 GLY A N 1
ATOM 1266 C CA . GLY A 1 179 ? 6.567 11.199 4.321 1.00 52.69 179 GLY A CA 1
ATOM 1267 C C . GLY A 1 179 ? 6.058 9.881 3.731 1.00 52.69 179 GLY A C 1
ATOM 1268 O O . GLY A 1 179 ? 5.931 8.911 4.466 1.00 52.69 179 GLY A O 1
ATOM 1269 N N . GLY A 1 180 ? 5.816 9.838 2.416 1.00 72.44 180 GLY A N 1
ATOM 1270 C CA . GLY A 1 180 ? 5.534 8.602 1.669 1.00 72.44 180 GLY A CA 1
ATOM 1271 C C . GLY A 1 180 ? 4.088 8.444 1.192 1.00 72.44 180 GLY A C 1
ATOM 1272 O O . GLY A 1 180 ? 3.355 9.424 1.018 1.00 72.44 180 GLY A O 1
ATOM 1273 N N . PHE A 1 181 ? 3.706 7.191 0.955 1.00 80.06 181 PHE A N 1
ATOM 1274 C CA . PHE A 1 181 ? 2.365 6.778 0.558 1.00 80.06 181 PHE A CA 1
ATOM 1275 C C . PHE A 1 181 ? 1.931 5.538 1.353 1.00 80.06 181 PHE A C 1
ATOM 1277 O O . PHE A 1 181 ? 2.742 4.788 1.899 1.00 80.06 181 PHE A O 1
ATOM 1284 N N . LEU A 1 182 ? 0.623 5.355 1.435 1.00 80.69 182 LEU A N 1
ATOM 1285 C CA . LEU A 1 182 ? -0.063 4.215 2.014 1.00 80.69 182 LEU A CA 1
ATOM 1286 C C . LEU A 1 182 ? -0.674 3.412 0.871 1.00 80.69 182 LEU A C 1
ATOM 1288 O O . LEU A 1 182 ? -1.294 3.979 -0.030 1.00 80.69 182 LEU A O 1
ATOM 1292 N N . THR A 1 183 ? -0.518 2.097 0.925 1.00 85.12 183 THR A N 1
ATOM 1293 C CA . THR A 1 183 ? -1.226 1.174 0.037 1.00 85.12 183 THR A CA 1
ATOM 1294 C C . THR A 1 183 ? -2.005 0.185 0.885 1.00 85.12 183 THR A C 1
ATOM 1296 O O . THR A 1 183 ? -1.477 -0.344 1.865 1.00 85.12 183 THR A O 1
ATOM 1299 N N . ARG A 1 184 ? -3.263 -0.062 0.520 1.00 82.69 184 ARG A N 1
ATOM 1300 C CA . ARG A 1 184 ? -4.081 -1.091 1.161 1.00 82.69 184 ARG A CA 1
ATOM 1301 C C . ARG A 1 184 ? -4.139 -2.322 0.274 1.00 82.69 184 ARG A C 1
ATOM 1303 O O . ARG A 1 184 ? -4.507 -2.223 -0.900 1.00 82.69 184 ARG A O 1
ATOM 1310 N N . LEU A 1 185 ? -3.771 -3.459 0.848 1.00 84.12 185 LEU A N 1
ATOM 1311 C CA . LEU A 1 185 ? -3.815 -4.762 0.202 1.00 84.12 185 LEU A CA 1
ATOM 1312 C C . LEU A 1 185 ? -4.944 -5.586 0.810 1.00 84.12 185 LEU A C 1
ATOM 1314 O O . LEU A 1 185 ? -5.121 -5.597 2.023 1.00 84.12 185 LEU A O 1
ATOM 1318 N N . LYS A 1 186 ? -5.690 -6.296 -0.026 1.00 83.62 186 LYS A N 1
ATOM 1319 C CA . LYS A 1 186 ? -6.707 -7.254 0.407 1.00 83.62 186 LYS A CA 1
ATOM 1320 C C . LYS A 1 186 ? -6.367 -8.616 -0.173 1.00 83.62 186 LYS A C 1
ATOM 1322 O O . LYS A 1 186 ? -6.001 -8.661 -1.349 1.00 83.62 186 LYS A O 1
ATOM 1327 N N . LYS A 1 187 ? -6.494 -9.695 0.605 1.00 83.25 187 LYS A N 1
ATOM 1328 C CA . LYS A 1 187 ? -6.385 -11.042 0.036 1.00 83.25 187 LYS A CA 1
ATOM 1329 C C . LYS A 1 187 ? -7.439 -11.223 -1.046 1.00 83.25 187 LYS A C 1
ATOM 1331 O O . LYS A 1 187 ? -8.598 -10.837 -0.881 1.00 83.25 187 LYS A O 1
ATOM 1336 N N . ASP A 1 188 ? -7.005 -11.771 -2.167 1.00 83.94 188 ASP A N 1
ATOM 1337 C CA . ASP A 1 188 ? -7.855 -12.029 -3.315 1.00 83.94 188 ASP A CA 1
ATOM 1338 C C . ASP A 1 188 ? -7.347 -13.295 -4.020 1.00 83.94 188 ASP A C 1
ATOM 1340 O O . ASP A 1 188 ? -6.279 -13.252 -4.634 1.00 83.94 188 ASP A O 1
ATOM 1344 N N . PRO A 1 189 ? -8.070 -14.427 -3.925 1.00 82.25 189 PRO A N 1
ATOM 1345 C CA . PRO A 1 189 ? -7.657 -15.678 -4.556 1.00 82.25 189 PRO A CA 1
ATOM 1346 C C . PRO A 1 189 ? -7.692 -15.611 -6.090 1.00 82.25 189 PRO A C 1
ATOM 1348 O O . PRO A 1 189 ? -7.107 -16.471 -6.743 1.00 82.25 189 PRO A O 1
ATOM 1351 N N . GLU A 1 190 ? -8.365 -14.613 -6.671 1.00 84.62 190 GLU A N 1
ATOM 1352 C CA . GLU A 1 190 ? -8.371 -14.372 -8.116 1.00 84.62 190 GLU A CA 1
ATOM 1353 C C . GLU A 1 190 ? -7.207 -13.470 -8.560 1.00 84.62 190 GLU A C 1
ATOM 1355 O O . GLU A 1 190 ? -6.914 -13.379 -9.755 1.00 84.62 190 GLU A O 1
ATOM 1360 N N . ALA A 1 191 ? -6.521 -12.807 -7.622 1.00 88.69 191 ALA A N 1
ATOM 1361 C CA . ALA A 1 191 ? -5.344 -12.005 -7.923 1.00 88.69 191 ALA A CA 1
ATOM 1362 C C . ALA A 1 191 ? -4.106 -12.891 -8.111 1.00 88.69 191 ALA A C 1
ATOM 1364 O O . ALA A 1 191 ? -3.855 -13.817 -7.342 1.00 88.69 191 ALA A O 1
ATOM 1365 N N . ILE A 1 192 ? -3.271 -12.558 -9.098 1.00 89.12 192 ILE A N 1
ATOM 1366 C CA . ILE A 1 192 ? -2.101 -13.377 -9.463 1.00 89.12 192 ILE A CA 1
ATOM 1367 C C . ILE A 1 192 ? -1.079 -13.480 -8.328 1.00 89.12 192 ILE A C 1
ATOM 1369 O O . ILE A 1 192 ? -0.443 -14.517 -8.164 1.00 89.12 192 ILE A O 1
ATOM 1373 N N . LEU A 1 193 ? -0.943 -12.428 -7.520 1.00 88.88 193 LEU A N 1
ATOM 1374 C CA . LEU A 1 193 ? -0.056 -12.414 -6.354 1.00 88.88 193 LEU A CA 1
ATOM 1375 C C . LEU A 1 193 ? -0.784 -12.759 -5.040 1.00 88.88 193 LEU A C 1
ATOM 1377 O O . LEU A 1 193 ? -0.241 -12.515 -3.967 1.00 88.88 193 LEU A O 1
ATOM 1381 N N . GLY A 1 194 ? -2.026 -13.254 -5.103 1.00 87.50 194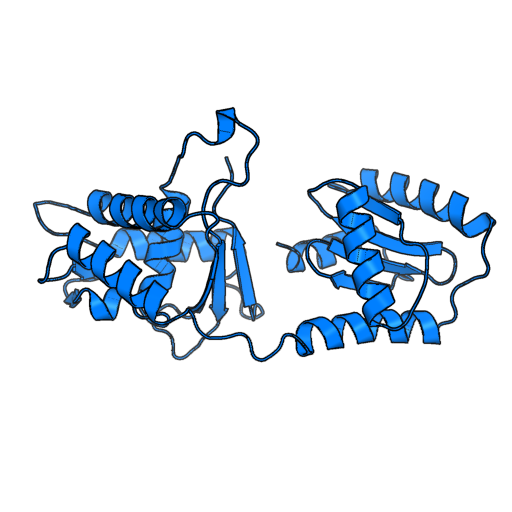 GLY A N 1
ATOM 1382 C CA . GLY A 1 194 ? -2.871 -13.551 -3.935 1.00 87.50 194 GLY A CA 1
ATOM 1383 C C . GLY A 1 194 ? -3.417 -12.318 -3.205 1.00 87.50 194 GLY A C 1
ATOM 1384 O O . GLY A 1 194 ? -4.161 -12.446 -2.231 1.00 87.50 194 GLY A O 1
ATOM 1385 N N . TYR A 1 195 ? -3.067 -11.117 -3.674 1.00 89.44 195 TYR A N 1
ATOM 1386 C CA . TYR A 1 195 ? -3.493 -9.842 -3.111 1.00 89.44 195 TYR A CA 1
ATOM 1387 C C . TYR A 1 195 ? -3.885 -8.859 -4.200 1.00 89.44 195 TYR A C 1
ATOM 1389 O O . TYR A 1 195 ? -3.225 -8.752 -5.234 1.00 89.44 195 TYR A O 1
ATOM 1397 N N . ARG A 1 196 ? -4.910 -8.060 -3.907 1.00 90.38 196 ARG A N 1
ATOM 1398 C CA . ARG A 1 196 ? -5.301 -6.905 -4.711 1.00 90.38 196 ARG A CA 1
ATOM 1399 C C . ARG A 1 196 ? -5.017 -5.597 -3.988 1.00 90.38 196 ARG A C 1
ATOM 1401 O O . ARG A 1 196 ? -5.184 -5.502 -2.773 1.00 90.38 196 ARG A O 1
ATOM 1408 N N . VAL A 1 197 ? -4.697 -4.554 -4.744 1.00 89.94 197 VAL A N 1
ATOM 1409 C CA . VAL A 1 197 ? -4.685 -3.181 -4.227 1.00 89.94 197 VAL A CA 1
ATOM 1410 C C . VAL A 1 197 ? -6.117 -2.661 -4.163 1.00 89.94 197 VAL A C 1
ATOM 1412 O O . VAL A 1 197 ? -6.824 -2.608 -5.172 1.00 89.94 197 VAL A O 1
ATOM 1415 N N . THR A 1 198 ? -6.566 -2.275 -2.975 1.00 85.69 198 THR A N 1
ATOM 1416 C CA . THR A 1 198 ? -7.908 -1.708 -2.776 1.00 85.69 198 THR A CA 1
ATOM 1417 C C . THR A 1 198 ? -7.893 -0.196 -2.650 1.00 85.69 198 THR A C 1
ATOM 1419 O O . THR A 1 198 ? -8.883 0.441 -2.994 1.00 85.69 198 THR A O 1
ATOM 1422 N N . ASP A 1 199 ? -6.793 0.375 -2.160 1.00 84.69 199 ASP A N 1
ATOM 1423 C CA . ASP A 1 199 ? -6.697 1.800 -1.856 1.00 84.69 199 ASP A CA 1
ATOM 1424 C C . ASP A 1 199 ? -5.246 2.283 -1.931 1.00 84.69 199 ASP A C 1
ATOM 1426 O O . ASP A 1 199 ? -4.321 1.522 -1.636 1.00 84.69 199 ASP A O 1
ATOM 1430 N N . ILE A 1 200 ? -5.058 3.546 -2.312 1.00 87.00 200 ILE A N 1
ATOM 1431 C CA . ILE A 1 200 ? -3.753 4.214 -2.351 1.00 87.00 200 ILE A CA 1
ATOM 1432 C C . ILE A 1 200 ? -3.942 5.644 -1.855 1.00 87.00 200 ILE A C 1
ATOM 1434 O O . ILE A 1 200 ? -4.667 6.430 -2.467 1.00 87.00 200 ILE A O 1
ATOM 1438 N N . GLU A 1 201 ? -3.237 6.004 -0.789 1.00 81.94 201 GLU A N 1
ATOM 1439 C CA . GLU A 1 201 ? -3.255 7.349 -0.224 1.00 81.94 201 GLU A CA 1
ATOM 1440 C C . GLU A 1 201 ? -1.840 7.926 -0.217 1.00 81.94 201 GLU A C 1
ATOM 1442 O O . GLU A 1 201 ? -0.902 7.325 0.297 1.00 81.94 201 GLU A O 1
ATOM 1447 N N . ALA A 1 202 ? -1.665 9.118 -0.778 1.00 77.56 202 ALA A N 1
ATOM 1448 C CA . ALA A 1 202 ? -0.389 9.819 -0.765 1.00 77.56 202 ALA A CA 1
ATOM 1449 C C . ALA A 1 202 ? -0.617 11.277 -0.376 1.00 77.56 202 ALA A C 1
ATOM 1451 O O . ALA A 1 202 ? -1.508 11.933 -0.914 1.00 77.56 202 ALA A O 1
ATOM 1452 N N . ALA A 1 203 ? 0.220 11.806 0.520 1.00 71.31 203 ALA A N 1
ATOM 1453 C CA . ALA A 1 203 ? 0.120 13.204 0.948 1.00 71.31 203 ALA A CA 1
ATOM 1454 C C . ALA A 1 203 ? 0.393 14.192 -0.204 1.00 71.31 203 ALA A C 1
ATOM 1456 O O . ALA A 1 203 ? -0.099 15.318 -0.195 1.00 71.31 203 ALA A O 1
ATOM 1457 N N . ALA A 1 204 ? 1.161 13.764 -1.210 1.00 75.31 204 ALA A N 1
ATOM 1458 C CA . ALA A 1 204 ? 1.348 14.470 -2.470 1.00 75.31 204 ALA A CA 1
ATOM 1459 C C . ALA A 1 204 ? 1.625 13.461 -3.600 1.00 75.31 204 ALA A C 1
ATOM 1461 O O . ALA A 1 204 ? 2.305 12.464 -3.350 1.00 75.31 204 ALA A O 1
ATOM 1462 N N . PRO A 1 205 ? 1.203 13.721 -4.855 1.00 80.88 205 PRO A N 1
ATOM 1463 C CA . PRO A 1 205 ? 1.405 12.780 -5.963 1.00 80.88 205 PRO A CA 1
ATOM 1464 C C . PRO A 1 205 ? 2.875 12.391 -6.200 1.00 8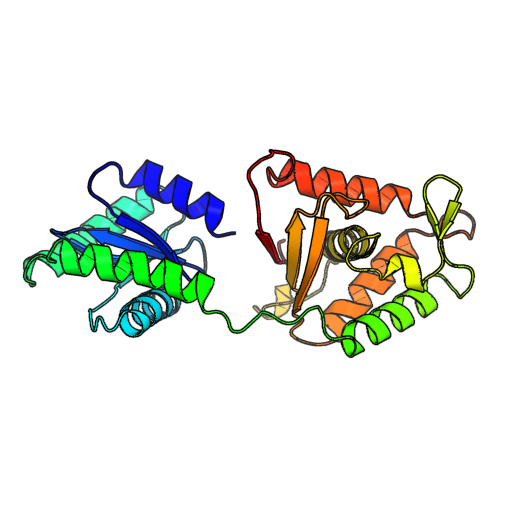0.88 205 PRO A C 1
ATOM 1466 O O . PRO A 1 205 ? 3.182 11.241 -6.500 1.00 80.88 205 PRO A O 1
ATOM 1469 N N . LEU A 1 206 ? 3.812 13.325 -5.994 1.00 81.69 206 LEU A N 1
ATOM 1470 C CA . LEU A 1 206 ? 5.251 13.059 -6.123 1.00 81.69 206 LEU A CA 1
ATOM 1471 C C . LEU A 1 206 ? 5.760 12.017 -5.117 1.00 81.69 206 LEU A C 1
ATOM 1473 O O . LEU A 1 206 ? 6.682 11.269 -5.431 1.00 81.69 206 LEU A O 1
ATOM 1477 N N . LEU A 1 207 ? 5.145 11.934 -3.934 1.00 81.50 207 LEU A N 1
ATOM 1478 C CA . LEU A 1 207 ? 5.505 10.946 -2.915 1.00 81.50 207 LEU A CA 1
ATOM 1479 C C . LEU A 1 207 ? 5.070 9.526 -3.283 1.00 81.50 207 LEU A C 1
ATOM 1481 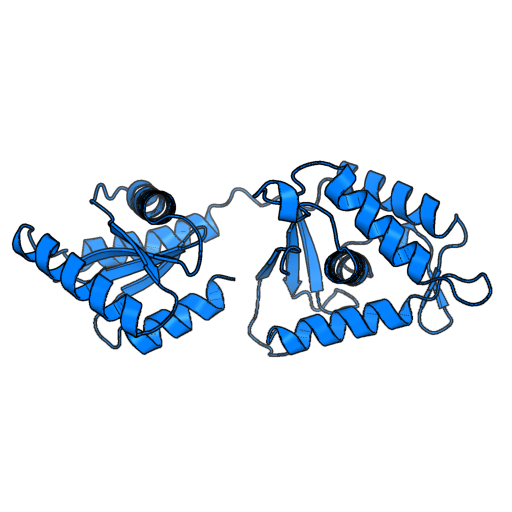O O . LEU A 1 207 ? 5.500 8.602 -2.609 1.00 81.50 207 LEU A O 1
ATOM 1485 N N . LEU A 1 208 ? 4.256 9.358 -4.329 1.00 85.62 208 LEU A N 1
ATOM 1486 C CA . LEU A 1 208 ? 3.868 8.067 -4.895 1.00 85.62 208 LEU A CA 1
ATOM 1487 C C . LEU A 1 208 ? 4.662 7.767 -6.174 1.00 85.62 208 LEU A C 1
ATOM 1489 O O . LEU A 1 208 ? 5.288 6.718 -6.296 1.00 85.62 208 LEU A O 1
ATOM 1493 N N . PHE A 1 209 ? 4.675 8.702 -7.128 1.00 89.00 209 PHE A N 1
ATOM 1494 C CA . PHE A 1 209 ? 5.217 8.437 -8.465 1.00 89.00 209 PHE A CA 1
ATOM 1495 C C . PHE A 1 209 ? 6.742 8.339 -8.508 1.00 89.00 209 PHE A C 1
ATOM 1497 O O . PHE A 1 209 ? 7.281 7.529 -9.258 1.00 89.00 209 PHE A O 1
ATOM 1504 N N . VAL A 1 210 ? 7.459 9.139 -7.714 1.00 86.31 210 VAL A N 1
ATOM 1505 C CA . VAL A 1 210 ? 8.927 9.085 -7.711 1.00 86.31 210 VAL A CA 1
ATOM 1506 C C . VAL A 1 210 ? 9.450 7.753 -7.143 1.00 86.31 210 VAL A C 1
ATOM 1508 O O . VAL A 1 210 ? 10.290 7.152 -7.816 1.00 86.31 210 VAL A O 1
ATOM 1511 N N . PRO A 1 211 ? 8.940 7.229 -6.007 1.00 87.38 211 PRO A N 1
ATOM 1512 C CA . PRO A 1 211 ? 9.282 5.880 -5.551 1.00 87.38 211 PRO A CA 1
ATOM 1513 C C . PRO A 1 211 ? 9.010 4.790 -6.593 1.00 87.38 211 PRO A C 1
ATOM 1515 O O . PRO A 1 211 ? 9.872 3.946 -6.827 1.00 87.38 211 PRO A O 1
ATOM 1518 N N . ILE A 1 212 ? 7.843 4.828 -7.251 1.00 92.31 212 ILE A N 1
ATOM 1519 C CA . ILE A 1 212 ? 7.471 3.851 -8.289 1.00 92.31 212 ILE A CA 1
ATOM 1520 C C . ILE A 1 212 ? 8.472 3.891 -9.445 1.00 92.31 212 ILE A C 1
ATOM 1522 O O . ILE A 1 212 ? 9.033 2.862 -9.823 1.00 92.31 212 ILE A O 1
ATOM 1526 N N . ALA A 1 213 ? 8.747 5.084 -9.975 1.00 91.38 213 ALA A N 1
ATOM 1527 C CA . ALA A 1 213 ? 9.713 5.252 -11.052 1.00 91.38 213 ALA A CA 1
ATOM 1528 C C . ALA A 1 213 ? 11.124 4.811 -10.633 1.00 91.38 213 ALA A C 1
ATOM 1530 O O . ALA A 1 213 ? 11.844 4.226 -11.438 1.00 91.38 213 ALA A O 1
ATOM 1531 N N . ASN A 1 214 ? 11.528 5.091 -9.391 1.00 88.69 214 ASN A N 1
ATOM 1532 C CA . ASN A 1 214 ? 12.829 4.692 -8.863 1.00 88.69 214 ASN A CA 1
ATOM 1533 C C . ASN A 1 214 ? 12.960 3.167 -8.770 1.00 88.69 214 ASN A C 1
ATOM 1535 O O . ASN A 1 214 ? 13.946 2.620 -9.255 1.00 88.69 214 ASN A O 1
ATOM 1539 N N . ALA A 1 215 ? 11.958 2.480 -8.216 1.00 90.81 215 ALA A N 1
ATOM 1540 C CA . ALA A 1 215 ? 11.957 1.022 -8.135 1.00 90.81 215 ALA A CA 1
ATOM 1541 C C . ALA A 1 215 ? 12.073 0.378 -9.520 1.00 90.81 215 ALA A C 1
ATOM 1543 O O . ALA A 1 215 ? 12.934 -0.469 -9.727 1.00 90.81 215 ALA A O 1
ATOM 1544 N N . LEU A 1 216 ? 11.281 0.838 -10.492 1.00 92.69 216 LEU A N 1
ATOM 1545 C CA . LEU A 1 216 ? 11.306 0.295 -11.855 1.00 92.69 216 LEU A CA 1
ATOM 1546 C C . LEU A 1 216 ? 12.628 0.568 -12.579 1.00 92.69 216 LEU A C 1
ATOM 1548 O O . LEU A 1 216 ? 13.133 -0.297 -13.291 1.00 92.69 216 LEU A O 1
ATOM 1552 N N . ARG A 1 217 ? 13.227 1.748 -12.381 1.00 90.12 217 ARG A N 1
ATOM 1553 C CA . ARG A 1 217 ? 14.541 2.079 -12.959 1.00 90.12 217 ARG A CA 1
ATOM 1554 C C . ARG A 1 217 ? 15.664 1.232 -12.372 1.00 90.12 217 ARG A C 1
ATOM 1556 O O . ARG A 1 217 ? 16.568 0.845 -13.105 1.00 90.12 217 ARG A O 1
ATOM 1563 N N . ASN A 1 218 ? 15.589 0.909 -11.083 1.00 89.38 218 ASN A N 1
ATOM 1564 C CA . ASN A 1 218 ? 16.565 0.042 -10.420 1.00 89.38 218 ASN A CA 1
ATOM 1565 C C . ASN A 1 218 ? 16.411 -1.438 -10.804 1.00 89.38 218 ASN A C 1
ATOM 1567 O O . ASN A 1 218 ? 17.307 -2.231 -10.532 1.00 89.38 218 ASN A O 1
ATOM 1571 N N . SER A 1 219 ? 15.317 -1.798 -11.477 1.00 91.62 219 SER A N 1
ATOM 1572 C CA . SER A 1 219 ? 15.077 -3.134 -12.028 1.00 91.62 219 SER A CA 1
ATOM 1573 C C . SER A 1 219 ? 15.662 -3.346 -13.428 1.00 91.62 219 SER A C 1
ATOM 1575 O O . SER A 1 219 ? 15.447 -4.400 -14.023 1.00 91.62 219 SER A O 1
ATOM 1577 N N . PHE A 1 220 ? 16.396 -2.382 -13.993 1.00 92.88 220 PHE A N 1
ATOM 1578 C CA . PHE A 1 220 ? 17.040 -2.572 -15.293 1.00 92.88 220 PHE A CA 1
ATOM 1579 C C . PHE A 1 220 ? 18.323 -3.403 -15.192 1.00 92.88 220 PHE A C 1
ATOM 1581 O O . PHE A 1 220 ? 19.262 -3.051 -14.479 1.00 92.88 220 PHE A O 1
ATOM 1588 N N . TYR A 1 221 ? 18.391 -4.465 -15.991 1.00 87.31 221 TYR A N 1
ATOM 1589 C CA . TYR A 1 221 ? 19.547 -5.337 -16.146 1.00 87.31 221 TYR A CA 1
ATOM 1590 C C . TYR A 1 221 ? 19.816 -5.571 -17.638 1.00 87.31 221 TYR A C 1
ATOM 1592 O O . TYR A 1 221 ? 18.920 -5.948 -18.385 1.00 87.31 221 TYR A O 1
ATOM 1600 N N . HIS A 1 222 ? 21.041 -5.285 -18.098 1.00 87.88 222 HIS A N 1
ATOM 1601 C CA . HIS A 1 222 ? 21.446 -5.373 -19.518 1.00 87.88 222 HIS A CA 1
ATOM 1602 C C . HIS A 1 222 ? 20.487 -4.701 -20.522 1.00 87.88 222 HIS A C 1
ATOM 1604 O O . HIS A 1 222 ? 20.342 -5.152 -21.653 1.00 87.88 222 HIS A O 1
ATOM 1610 N N . GLY A 1 223 ? 19.858 -3.591 -20.125 1.00 87.62 223 GLY A N 1
ATOM 1611 C CA . GLY A 1 223 ? 18.941 -2.829 -20.983 1.00 87.62 223 GLY A CA 1
ATOM 1612 C C . GLY A 1 223 ? 17.489 -3.315 -20.968 1.00 87.62 223 GLY A C 1
ATOM 1613 O O . GLY A 1 223 ? 16.648 -2.683 -21.601 1.00 87.62 223 GLY A O 1
ATOM 1614 N N . GLU A 1 224 ? 17.172 -4.365 -20.212 1.00 90.06 224 GLU A N 1
ATOM 1615 C CA . GLU A 1 224 ? 15.806 -4.845 -20.003 1.00 90.06 224 GLU A CA 1
ATOM 1616 C C . GLU A 1 224 ? 15.357 -4.584 -18.563 1.00 90.06 224 GLU A C 1
ATOM 1618 O O . GLU A 1 224 ? 16.134 -4.744 -17.624 1.00 90.06 224 GLU A O 1
ATOM 1623 N N . CYS A 1 225 ? 14.102 -4.181 -18.366 1.00 93.44 225 CYS A N 1
ATOM 1624 C CA . CYS A 1 225 ? 13.517 -4.079 -17.029 1.00 93.44 225 CYS A CA 1
ATOM 1625 C C . CYS A 1 225 ? 13.065 -5.475 -16.580 1.00 93.44 225 CYS A C 1
ATOM 1627 O O . CYS A 1 225 ? 12.157 -6.029 -17.195 1.00 93.44 225 CYS A O 1
ATOM 1629 N N . VAL A 1 226 ? 13.694 -6.045 -15.550 1.00 94.81 226 VAL A N 1
ATOM 1630 C CA . VAL A 1 226 ? 13.408 -7.391 -15.025 1.00 94.81 226 VAL A CA 1
ATOM 1631 C C . VAL A 1 226 ? 12.726 -7.282 -13.663 1.00 94.81 226 VAL A C 1
ATOM 1633 O O . VAL A 1 226 ? 13.262 -6.687 -12.729 1.00 94.81 226 VAL A O 1
ATOM 1636 N N . LEU A 1 227 ? 11.531 -7.858 -13.548 1.00 94.69 227 LEU A N 1
ATOM 1637 C CA . LEU A 1 227 ? 10.624 -7.648 -12.422 1.00 94.69 227 LEU A CA 1
ATOM 1638 C C . LEU A 1 227 ? 10.635 -8.769 -11.377 1.00 94.69 227 LEU A C 1
ATOM 1640 O O . LEU A 1 227 ? 10.088 -8.573 -10.293 1.00 94.69 227 LEU A O 1
ATOM 1644 N N . ASP A 1 228 ? 11.268 -9.909 -11.652 1.00 93.62 228 ASP A N 1
ATOM 1645 C CA . ASP A 1 228 ? 11.367 -11.041 -10.720 1.00 93.62 228 ASP A CA 1
ATOM 1646 C C . ASP A 1 228 ? 11.858 -10.624 -9.308 1.00 93.62 228 ASP A C 1
ATOM 1648 O O . ASP A 1 228 ? 11.215 -11.006 -8.327 1.00 93.62 228 ASP A O 1
ATOM 1652 N N . PRO A 1 229 ? 12.859 -9.727 -9.147 1.00 92.62 229 PRO A N 1
ATOM 1653 C CA . PRO A 1 229 ? 13.265 -9.244 -7.820 1.00 92.62 229 PRO A CA 1
ATOM 1654 C C . PRO A 1 229 ? 12.168 -8.488 -7.048 1.00 92.62 229 PRO A C 1
ATOM 1656 O O . PRO A 1 229 ? 12.171 -8.465 -5.815 1.00 92.62 229 PRO A O 1
ATOM 1659 N N . MET A 1 230 ? 11.212 -7.856 -7.740 1.00 93.81 230 MET A N 1
ATOM 1660 C CA . MET A 1 230 ? 10.072 -7.207 -7.080 1.00 93.81 230 MET A CA 1
ATOM 1661 C C . MET A 1 230 ? 9.088 -8.236 -6.519 1.00 93.81 230 MET A C 1
ATOM 1663 O O . MET A 1 230 ? 8.495 -7.998 -5.468 1.00 93.81 230 MET A O 1
ATOM 1667 N N . VAL A 1 231 ? 8.934 -9.388 -7.181 1.00 92.62 231 VAL A N 1
ATOM 1668 C CA . VAL A 1 231 ? 8.122 -10.502 -6.665 1.00 92.62 231 VAL A CA 1
ATOM 1669 C C . VAL A 1 231 ? 8.764 -11.089 -5.418 1.00 92.62 231 VAL A C 1
ATOM 1671 O O . VAL A 1 231 ? 8.077 -11.300 -4.423 1.00 92.62 231 VAL A O 1
ATOM 1674 N N . GLU A 1 232 ? 10.082 -11.282 -5.431 1.00 91.38 232 GLU A N 1
ATOM 1675 C CA . GLU A 1 232 ? 10.829 -11.732 -4.252 1.00 91.38 232 GLU A CA 1
ATOM 1676 C C . GLU A 1 232 ? 10.694 -10.739 -3.091 1.00 91.38 232 GLU A C 1
ATOM 1678 O O . GLU A 1 232 ? 10.420 -11.136 -1.960 1.00 91.38 232 GLU A O 1
ATOM 1683 N N . THR A 1 233 ? 10.802 -9.436 -3.377 1.00 90.38 233 THR A N 1
ATOM 1684 C CA . THR A 1 233 ? 10.601 -8.369 -2.383 1.00 90.38 233 THR A CA 1
ATOM 1685 C C . THR A 1 233 ? 9.187 -8.400 -1.807 1.00 90.38 233 THR A C 1
ATOM 1687 O O . THR A 1 233 ? 9.003 -8.223 -0.602 1.00 90.38 233 THR A O 1
ATOM 1690 N N . PHE A 1 234 ? 8.185 -8.634 -2.655 1.00 91.62 234 PHE A N 1
ATOM 1691 C CA . PHE A 1 234 ? 6.795 -8.754 -2.240 1.00 91.62 234 PHE A CA 1
ATOM 1692 C C . PHE A 1 234 ? 6.571 -9.987 -1.356 1.00 91.62 234 PHE A C 1
ATOM 1694 O O . PHE A 1 234 ? 6.016 -9.860 -0.270 1.00 91.62 234 PHE A O 1
ATOM 1701 N N . ALA A 1 235 ? 7.064 -11.158 -1.764 1.00 89.38 235 ALA A N 1
ATOM 1702 C CA . ALA A 1 235 ? 6.961 -12.389 -0.984 1.00 89.38 235 ALA A CA 1
ATOM 1703 C C . ALA A 1 235 ? 7.685 -12.277 0.368 1.00 89.38 235 ALA A C 1
ATOM 1705 O O . ALA A 1 235 ? 7.139 -12.664 1.400 1.00 89.38 235 ALA A O 1
ATOM 1706 N N . TRP A 1 236 ? 8.882 -11.682 0.382 1.00 88.69 236 TRP A N 1
ATOM 1707 C CA . TRP A 1 236 ? 9.613 -11.403 1.616 1.00 88.69 236 TRP A CA 1
ATOM 1708 C C . TRP A 1 236 ? 8.840 -10.450 2.528 1.00 88.69 236 TRP A C 1
ATOM 1710 O O . TRP A 1 236 ? 8.746 -10.697 3.727 1.00 88.69 236 TRP A O 1
ATOM 1720 N N . PHE A 1 237 ? 8.245 -9.392 1.968 1.00 86.94 237 PHE A N 1
ATOM 1721 C CA . PHE A 1 237 ? 7.390 -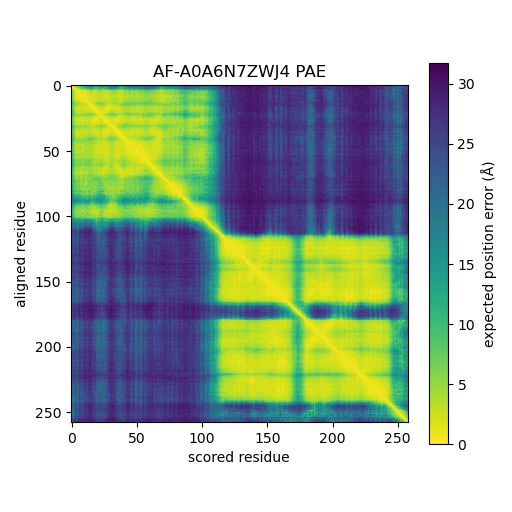8.481 2.724 1.00 86.94 237 PHE A CA 1
ATOM 1722 C C . PHE A 1 237 ? 6.199 -9.218 3.350 1.00 86.94 237 PHE A C 1
ATOM 1724 O O . PHE A 1 237 ? 5.897 -8.971 4.517 1.00 86.94 237 PHE A O 1
ATOM 1731 N N . LEU A 1 238 ? 5.550 -10.129 2.617 1.00 85.31 238 LEU A N 1
ATOM 1732 C CA . LEU A 1 238 ? 4.448 -10.922 3.158 1.00 85.31 238 LEU A CA 1
ATOM 1733 C C . LEU A 1 238 ? 4.900 -11.773 4.352 1.00 85.31 238 LEU A C 1
ATOM 1735 O O . LEU A 1 238 ? 4.337 -11.629 5.436 1.00 85.31 238 LEU A O 1
ATOM 1739 N N . GLY A 1 239 ? 5.959 -12.571 4.194 1.00 80.44 239 GLY A N 1
ATOM 1740 C CA . GLY A 1 239 ? 6.470 -13.421 5.277 1.00 80.44 239 GLY A CA 1
ATOM 1741 C C . GLY A 1 239 ? 6.991 -12.626 6.480 1.00 80.44 239 GLY A C 1
ATOM 1742 O O . GLY A 1 239 ? 6.705 -12.956 7.627 1.00 80.44 239 GLY A O 1
ATOM 1743 N N . ALA A 1 240 ? 7.691 -11.510 6.249 1.00 76.62 240 ALA A N 1
ATOM 1744 C CA . ALA A 1 240 ? 8.201 -10.653 7.324 1.00 76.62 240 ALA A CA 1
ATOM 1745 C C . ALA A 1 240 ? 7.089 -10.005 8.172 1.00 76.62 240 ALA A C 1
ATOM 1747 O O . ALA A 1 240 ? 7.342 -9.605 9.308 1.00 76.62 240 ALA A O 1
ATOM 1748 N N . ASN A 1 241 ? 5.873 -9.895 7.630 1.00 73.38 241 ASN A N 1
ATOM 1749 C CA . ASN A 1 241 ? 4.716 -9.317 8.311 1.00 73.38 241 ASN A CA 1
ATOM 1750 C C . ASN A 1 241 ? 3.677 -10.372 8.742 1.00 73.38 241 ASN A C 1
ATOM 1752 O O . ASN A 1 241 ? 2.596 -9.983 9.182 1.00 73.38 241 ASN A O 1
ATOM 1756 N N . GLY A 1 242 ? 3.983 -11.674 8.630 1.00 72.62 242 GLY A N 1
ATOM 1757 C CA . GLY A 1 242 ? 3.060 -12.767 8.976 1.00 72.62 242 GLY A CA 1
ATOM 1758 C C . GLY A 1 242 ? 1.821 -12.831 8.079 1.00 72.62 242 GLY A C 1
ATOM 1759 O O . GLY A 1 242 ? 0.744 -13.208 8.525 1.00 72.62 242 GLY A O 1
ATOM 1760 N N . LEU A 1 243 ? 1.944 -12.374 6.831 1.00 70.81 243 LEU A N 1
ATOM 1761 C CA . LEU A 1 243 ? 0.851 -12.298 5.855 1.00 70.81 243 LEU A CA 1
ATOM 1762 C C . LEU A 1 243 ? 0.766 -13.546 4.967 1.00 70.81 243 LEU A C 1
ATOM 1764 O O . LEU A 1 243 ? -0.139 -13.667 4.150 1.00 70.81 243 LEU A O 1
ATOM 1768 N N . ASP A 1 244 ? 1.701 -14.472 5.120 1.00 63.88 244 ASP A N 1
ATOM 1769 C CA . ASP A 1 244 ? 1.702 -15.794 4.499 1.00 63.88 244 ASP A CA 1
ATOM 1770 C C . ASP A 1 244 ? 0.749 -16.793 5.188 1.00 63.88 244 ASP A C 1
ATOM 1772 O O . ASP A 1 244 ? 0.443 -17.836 4.612 1.00 63.88 244 ASP A O 1
ATOM 1776 N N . GLU A 1 245 ? 0.220 -16.463 6.372 1.00 53.47 245 GLU A N 1
ATOM 1777 C CA . GLU A 1 245 ? -0.758 -17.275 7.110 1.00 53.47 245 GLU A CA 1
ATOM 1778 C C . GLU A 1 245 ? -2.199 -17.021 6.624 1.00 53.47 245 GLU A C 1
ATOM 1780 O O . GLU A 1 245 ? -2.563 -15.891 6.299 1.00 53.47 245 GLU A O 1
ATOM 1785 N N . GLU A 1 246 ? -3.047 -18.059 6.548 1.00 48.53 246 GLU A N 1
ATOM 1786 C CA . GLU A 1 246 ? -4.368 -18.053 5.881 1.00 48.53 246 GLU A CA 1
ATOM 1787 C C . GLU A 1 246 ? -5.376 -16.988 6.395 1.00 48.53 246 GLU A C 1
ATOM 1789 O O . GLU A 1 246 ? -6.226 -16.559 5.616 1.00 48.53 246 GLU A O 1
ATOM 1794 N N . GLU A 1 247 ? -5.226 -16.421 7.597 1.00 41.72 247 GLU A N 1
ATOM 1795 C CA . GLU A 1 247 ? -6.267 -15.641 8.308 1.00 41.72 247 GLU A CA 1
ATOM 1796 C C . GLU A 1 247 ? -6.155 -14.092 8.266 1.00 41.72 247 GLU A C 1
ATOM 1798 O O . GLU A 1 247 ? -6.418 -13.427 9.266 1.00 41.72 247 GLU A O 1
ATOM 1803 N N . ILE A 1 248 ? -5.778 -13.459 7.147 1.00 43.25 248 ILE A N 1
ATOM 1804 C CA . ILE A 1 248 ? -5.688 -11.977 7.085 1.00 43.25 248 ILE A CA 1
ATOM 1805 C C . ILE A 1 248 ? -6.479 -11.422 5.904 1.00 43.25 248 ILE A C 1
ATOM 1807 O O . ILE A 1 248 ? -6.076 -11.589 4.756 1.00 43.25 248 ILE A O 1
ATOM 1811 N N . ASP A 1 249 ? -7.587 -10.735 6.189 1.00 47.75 249 ASP A N 1
ATOM 1812 C CA . ASP A 1 249 ? -8.539 -10.282 5.169 1.00 47.75 249 ASP A CA 1
ATOM 1813 C C . ASP A 1 249 ? -8.190 -8.917 4.546 1.00 47.75 249 ASP A C 1
ATOM 1815 O O . ASP A 1 249 ? -8.421 -8.737 3.350 1.00 47.75 249 ASP A O 1
ATOM 1819 N N . GLU A 1 250 ? -7.612 -7.952 5.278 1.00 42.47 250 GLU A N 1
ATOM 1820 C CA . GLU A 1 250 ? -7.328 -6.599 4.755 1.00 42.47 250 GLU A CA 1
ATOM 1821 C C . GLU A 1 250 ? -6.164 -5.911 5.504 1.00 42.47 250 GLU A C 1
ATOM 1823 O O . GLU A 1 250 ? -6.137 -5.869 6.727 1.00 42.47 250 GLU A O 1
ATOM 1828 N N . LEU A 1 251 ? -5.194 -5.331 4.784 1.00 44.25 251 LEU A N 1
ATOM 1829 C CA . LEU A 1 251 ? -3.965 -4.763 5.352 1.00 44.25 251 LEU A CA 1
ATOM 1830 C C . LEU A 1 251 ? -3.701 -3.325 4.893 1.00 44.25 251 LEU A C 1
ATOM 1832 O O . LEU A 1 251 ? -3.513 -3.064 3.707 1.00 44.25 251 LEU A O 1
ATOM 1836 N N . ASP A 1 252 ? -3.546 -2.413 5.857 1.00 42.56 252 ASP A N 1
ATOM 1837 C CA . ASP A 1 252 ? -2.971 -1.077 5.651 1.00 42.56 252 ASP A CA 1
ATOM 1838 C C . ASP A 1 252 ? -1.437 -1.114 5.749 1.00 42.56 252 ASP A C 1
ATOM 1840 O O . ASP A 1 252 ? -0.882 -1.231 6.850 1.00 42.56 252 ASP A O 1
ATOM 1844 N N . VAL A 1 253 ? -0.746 -0.965 4.613 1.00 46.16 253 VAL A N 1
ATOM 1845 C CA . VAL A 1 253 ? 0.719 -0.859 4.557 1.00 46.16 253 VAL A CA 1
ATOM 1846 C C . VAL A 1 253 ? 1.123 0.607 4.542 1.00 46.16 253 VAL A C 1
ATOM 1848 O O . VAL A 1 253 ? 0.881 1.334 3.575 1.00 46.16 253 VAL A O 1
ATOM 1851 N N . ARG A 1 254 ? 1.778 1.041 5.622 1.00 44.41 254 ARG A N 1
ATOM 1852 C CA . ARG A 1 254 ? 2.407 2.360 5.714 1.00 44.41 254 ARG A CA 1
ATOM 1853 C C . ARG A 1 254 ? 3.851 2.247 5.291 1.00 44.41 254 ARG A C 1
ATOM 1855 O O . ARG A 1 254 ? 4.683 1.773 6.059 1.00 44.41 254 ARG A O 1
ATOM 1862 N N . VAL A 1 255 ? 4.149 2.717 4.089 1.00 41.59 255 VAL A N 1
ATOM 1863 C CA . VAL A 1 255 ? 5.528 2.757 3.645 1.00 41.59 255 VAL A CA 1
ATOM 1864 C C . VAL A 1 255 ? 6.201 4.023 4.167 1.00 41.59 255 VAL A C 1
ATOM 1866 O O . VAL A 1 255 ? 6.302 5.037 3.478 1.00 41.59 255 VAL A O 1
ATOM 1869 N N . SER A 1 256 ? 6.659 3.947 5.413 1.00 41.09 256 SER A N 1
ATOM 1870 C CA . SER A 1 256 ? 7.666 4.852 5.963 1.00 41.09 256 SER A CA 1
ATOM 1871 C C . SER A 1 256 ? 8.166 4.304 7.300 1.00 41.09 256 SER A C 1
ATOM 1873 O O . SER A 1 256 ? 7.579 4.620 8.333 1.00 41.09 256 SER A O 1
ATOM 1875 N N . THR A 1 257 ? 9.240 3.520 7.316 1.00 27.59 257 THR A N 1
ATOM 1876 C CA . THR A 1 257 ? 10.003 3.297 8.555 1.00 27.59 257 THR A CA 1
ATOM 1877 C C . THR A 1 257 ? 11.468 3.031 8.233 1.00 27.59 257 THR A C 1
ATOM 1879 O O . THR A 1 257 ? 11.833 1.932 7.822 1.00 27.59 257 THR A O 1
ATOM 1882 N N . SER A 1 258 ? 12.292 4.054 8.443 1.00 29.47 258 SER A N 1
ATOM 1883 C CA . SER A 1 258 ? 13.578 3.891 9.125 1.00 29.47 258 SER A CA 1
ATOM 1884 C C . SER A 1 258 ? 13.369 4.248 10.588 1.00 29.47 258 SER A C 1
ATOM 1886 O O . SER A 1 258 ? 12.734 5.313 10.791 1.00 29.47 258 SER A O 1
#

Foldseek 3Di:
DCVVVQVQVCVLPDPQWDWADFDQWIWIAHQQQGIETEHQDDDQVVRQVRLCVLLVLLVHRDGYTGFNDNHSVSVVVVVVVSNVVSVVDHTDDPVSSVSSNVSRVVVVVPPPPQDAEPVVLLVVLLVLQCVQQNQQAADEPNDGDGSNQCSAQLENVLLLQLLLLVPDDDPCVVPPDLAAKKWKWFQDPSRPLRIGTRYIGHPDSCSRSVSSSVSQNVQDDPNGRYCHVSSVSSVCVCVVVVNPDPPDGMDIDRRDDD

Solvent-accessible surface area (backbone atoms only — not comparable to full-atom values): 13934 Å² total; per-residue (Å²): 112,50,77,68,46,45,55,52,52,46,71,67,66,48,87,79,60,49,74,46,67,43,88,84,25,30,34,36,36,28,46,74,45,41,46,33,11,34,19,76,64,82,48,38,64,60,30,12,50,40,37,31,51,48,29,45,74,42,74,38,94,61,80,40,48,28,38,62,38,83,52,67,72,44,49,55,56,47,48,58,53,32,51,65,56,22,78,76,52,82,64,49,51,72,67,58,50,53,45,42,58,52,28,44,53,48,52,72,69,58,53,72,82,78,62,65,57,53,66,67,58,49,54,51,49,30,54,42,47,27,74,47,51,35,83,80,18,33,34,46,90,89,41,76,42,43,32,70,56,43,51,29,39,39,43,40,28,47,27,46,54,49,32,12,36,76,70,50,87,68,87,37,85,83,71,85,56,90,56,38,34,35,44,28,40,26,60,28,90,87,16,78,70,44,31,22,47,45,39,72,49,50,89,41,71,66,45,45,51,51,31,42,35,48,41,49,53,71,28,53,54,98,90,40,38,47,44,54,66,32,51,52,48,33,54,49,52,31,55,78,68,64,59,73,51,94,89,61,67,72,43,65,43,69,38,69,81,132